Protein AF-A0A932BKV9-F1 (afdb_monomer)

Radius of gyration: 26.25 Å; Cα contacts (8 Å, |Δi|>4): 374; chains: 1; bounding box: 86×44×102 Å

Nearest PDB structures (foldseek):
  8zam-assembly1_A  TM=1.890E-01  e=2.547E+00  Chlamydomonas reinhardtii
  7myz-assembly1_C  TM=2.222E-01  e=7.451E+00  Homo sapiens

Secondary structure (DSSP, 8-state):
------------------SPPTTHHHHHHHHHHHHHHHHHHHHHHHHHHHHHHHHH-TT-HHHHHHHHHHSSHHHHHHHHSHHHHHHHHHHHHHHHHHHIIIIITTTS-S-HHHHHHHHHHHHHHHIIIIIHHHTTS-GGGGGGS-TTHHHHHHHHHHHHHHHHHHHHHTTHHHHHHHTTS-SSHHHHHHHHHHHHHHHHHHHHHHHHHHHHHHHHHHHHHS-GGG-TTHHHHHHHHHHHHHHHHHHHHHHHHHHHTS------HHHHHH-S-HHHHHTHHHHHHHHHHHHHHHHHHHHHHHHHHHHHTTSTTHHHHHHHHHHHHHHHHHHHHHHHHHT----PPP-------

pLDDT: mean 74.01, std 16.71, range [41.69, 98.12]

Structure (mmCIF, N/CA/C/O backbone):
data_AF-A0A932BKV9-F1
#
_entry.id   AF-A0A932BKV9-F1
#
loop_
_atom_site.group_PDB
_atom_site.id
_atom_site.type_symbol
_atom_site.label_atom_id
_atom_site.label_alt_id
_atom_site.label_comp_id
_atom_site.label_asym_id
_atom_site.label_entity_id
_atom_site.label_seq_id
_atom_site.pdbx_PDB_ins_code
_atom_site.Cartn_x
_atom_site.Cartn_y
_atom_site.Cartn_z
_atom_site.occupancy
_atom_site.B_iso_or_equiv
_atom_site.auth_seq_id
_atom_site.auth_comp_id
_atom_site.auth_asym_id
_atom_site.auth_atom_id
_atom_site.pdbx_PDB_model_num
ATOM 1 N N . MET A 1 1 ? -13.019 -0.690 72.510 1.00 49.81 1 MET A N 1
ATOM 2 C CA . MET A 1 1 ? -13.476 -0.339 71.149 1.00 49.81 1 MET A CA 1
ATOM 3 C C . MET A 1 1 ? -12.485 -0.934 70.163 1.00 49.81 1 MET A C 1
ATOM 5 O O . MET A 1 1 ? -11.366 -0.454 70.081 1.00 49.81 1 MET A O 1
ATOM 9 N N . SER A 1 2 ? -12.850 -2.054 69.536 1.00 54.09 2 SER A N 1
ATOM 10 C CA . SER A 1 2 ? -12.026 -2.765 68.554 1.00 54.09 2 SER A CA 1
ATOM 11 C C . SER A 1 2 ? -12.440 -2.274 67.169 1.00 54.09 2 SER A C 1
ATOM 13 O O . SER A 1 2 ? -13.598 -2.426 66.785 1.00 54.09 2 SER A O 1
ATOM 15 N N . VAL A 1 3 ? -11.533 -1.589 66.476 1.00 59.09 3 VAL A N 1
ATOM 16 C CA . VAL A 1 3 ? -11.757 -1.088 65.117 1.00 59.09 3 VAL A CA 1
ATOM 17 C C . VAL A 1 3 ? -11.544 -2.266 64.173 1.00 59.09 3 VAL A C 1
ATOM 19 O O . VAL A 1 3 ? -10.416 -2.708 63.971 1.00 59.09 3 VAL A O 1
ATOM 22 N N . ALA A 1 4 ? -12.638 -2.810 63.643 1.00 59.09 4 ALA A N 1
ATOM 23 C CA . ALA A 1 4 ? -12.606 -3.863 62.641 1.00 59.09 4 ALA A CA 1
ATOM 24 C C . ALA A 1 4 ? -11.938 -3.327 61.365 1.00 59.09 4 ALA A C 1
ATOM 26 O O . ALA A 1 4 ? -12.523 -2.529 60.631 1.00 59.09 4 ALA A O 1
ATOM 27 N N . SER A 1 5 ? -10.701 -3.755 61.112 1.00 64.69 5 SER A N 1
ATOM 28 C CA . SER A 1 5 ? -9.969 -3.485 59.878 1.00 64.69 5 SER A CA 1
ATOM 29 C C . SER A 1 5 ? -10.689 -4.158 58.710 1.00 64.69 5 SER A C 1
ATOM 31 O O . SER A 1 5 ? -10.508 -5.351 58.462 1.00 64.69 5 SER A O 1
ATOM 33 N N . HIS A 1 6 ? -11.530 -3.389 58.015 1.00 64.75 6 HIS A N 1
ATOM 34 C CA . HIS A 1 6 ? -12.082 -3.761 56.718 1.00 64.75 6 HIS A CA 1
ATOM 35 C C . HIS A 1 6 ? -10.915 -4.006 55.762 1.00 64.75 6 HIS A C 1
ATOM 37 O O . HIS A 1 6 ? -10.238 -3.077 55.324 1.00 64.75 6 HIS A O 1
ATOM 43 N N . SER A 1 7 ? -10.651 -5.278 55.488 1.00 69.56 7 SER A N 1
ATOM 44 C CA . SER A 1 7 ? -9.747 -5.702 54.431 1.00 69.56 7 SER A CA 1
ATOM 45 C C . SER A 1 7 ? -10.385 -5.229 53.132 1.00 69.56 7 SER A C 1
ATOM 47 O O . SER A 1 7 ? -11.458 -5.710 52.767 1.00 69.56 7 SER A O 1
ATOM 49 N N . ALA A 1 8 ? -9.780 -4.234 52.480 1.00 68.56 8 ALA A N 1
ATOM 50 C CA . ALA A 1 8 ? -10.215 -3.820 51.156 1.00 68.56 8 ALA A CA 1
ATOM 51 C C . ALA A 1 8 ? -10.273 -5.078 50.271 1.00 68.56 8 ALA A C 1
ATOM 53 O O . ALA A 1 8 ? -9.321 -5.868 50.313 1.00 68.56 8 ALA A O 1
ATOM 54 N N . PRO A 1 9 ? -11.377 -5.315 49.537 1.00 65.31 9 PRO A N 1
ATOM 55 C CA . PRO A 1 9 ? -11.462 -6.452 48.638 1.00 65.31 9 PRO A CA 1
ATOM 56 C C . PRO A 1 9 ? -10.248 -6.376 47.726 1.00 65.31 9 PRO A C 1
ATOM 58 O O . PRO A 1 9 ? -10.032 -5.356 47.073 1.00 65.31 9 PRO A O 1
ATOM 61 N N . SER A 1 10 ? -9.415 -7.418 47.759 1.00 65.00 10 SER A N 1
ATOM 62 C CA . SER A 1 10 ? -8.272 -7.546 46.870 1.00 65.00 10 SER A CA 1
ATOM 63 C C . SER A 1 10 ? -8.793 -7.310 45.466 1.00 65.00 10 SER A C 1
ATOM 65 O O . SER A 1 10 ? -9.564 -8.137 44.974 1.00 65.00 10 SER A O 1
ATOM 67 N N . SER A 1 11 ? -8.448 -6.160 44.885 1.00 63.19 11 SER A N 1
ATOM 68 C CA . SER A 1 11 ? -8.761 -5.808 43.511 1.00 63.19 11 SER A CA 1
ATOM 69 C C . SER A 1 11 ? -8.264 -6.966 42.671 1.00 63.19 11 SER A C 1
ATOM 71 O O . SER A 1 11 ? -7.058 -7.120 42.474 1.00 63.19 11 SER A O 1
ATOM 73 N N . GLY A 1 12 ? -9.181 -7.867 42.314 1.00 60.47 12 GLY A N 1
ATOM 74 C CA . GLY A 1 12 ? -8.862 -9.045 41.539 1.00 60.47 12 GLY A CA 1
ATOM 75 C C . GLY A 1 12 ? -8.274 -8.504 40.262 1.00 60.47 12 GLY A C 1
ATOM 76 O O . GLY A 1 12 ? -8.997 -7.867 39.502 1.00 60.47 12 GLY A O 1
ATOM 77 N N . ALA A 1 13 ? -6.957 -8.646 40.104 1.00 62.78 13 ALA A N 1
ATOM 78 C CA . ALA A 1 13 ? -6.252 -8.184 38.929 1.00 62.78 13 ALA A CA 1
ATOM 79 C C . ALA A 1 13 ? -6.977 -8.803 37.741 1.00 62.78 13 ALA A C 1
ATOM 81 O O . ALA A 1 13 ? -6.912 -10.021 37.543 1.00 62.78 13 ALA A O 1
ATOM 82 N N . VAL A 1 14 ? -7.751 -7.976 37.038 1.00 60.88 14 VAL A N 1
ATOM 83 C CA . VAL A 1 14 ? -8.478 -8.376 35.845 1.00 60.88 14 VAL A CA 1
ATOM 84 C C . VAL A 1 14 ? -7.392 -8.861 34.908 1.00 60.88 14 VAL A C 1
ATOM 86 O O . VAL A 1 14 ? -6.582 -8.073 34.421 1.00 60.88 14 VAL A O 1
ATOM 89 N N . ARG A 1 15 ? -7.273 -10.184 34.765 1.00 60.41 15 ARG A N 1
ATOM 90 C CA . ARG A 1 15 ? -6.302 -10.754 33.842 1.00 60.41 15 ARG A CA 1
ATOM 91 C C . ARG A 1 15 ? -6.720 -10.248 32.468 1.00 60.41 15 ARG A C 1
ATOM 93 O O . ARG A 1 15 ? -7.870 -10.496 32.105 1.00 60.41 15 ARG A O 1
ATOM 100 N N . PRO A 1 16 ? -5.847 -9.542 31.732 1.00 57.66 16 PRO A N 1
ATOM 101 C CA . PRO A 1 16 ? -6.171 -9.137 30.377 1.00 57.66 16 PRO A CA 1
ATOM 102 C C . PRO A 1 16 ? -6.513 -10.413 29.613 1.00 57.66 16 PRO A C 1
ATOM 104 O O . PRO A 1 16 ? -5.692 -11.332 29.532 1.00 57.66 16 PRO A O 1
ATOM 107 N N . GLU A 1 17 ? -7.764 -10.523 29.171 1.00 54.97 17 GLU A N 1
ATOM 108 C CA . GLU A 1 17 ? -8.220 -11.702 28.453 1.00 54.97 17 GLU A CA 1
ATOM 109 C C . GLU A 1 17 ? -7.366 -11.852 27.193 1.00 54.97 17 GLU A C 1
ATOM 111 O O . GLU A 1 17 ? -7.372 -11.000 26.310 1.00 54.97 17 GLU A O 1
ATOM 116 N N . GLN A 1 18 ? -6.602 -12.942 27.112 1.00 61.25 18 GLN A N 1
ATOM 117 C CA . GLN A 1 18 ? -5.679 -13.237 26.008 1.00 61.25 18 GLN A CA 1
ATOM 118 C C . GLN A 1 18 ? -6.410 -13.746 24.746 1.00 61.25 18 GLN A C 1
ATOM 120 O O . GLN A 1 18 ? -5.887 -14.574 23.997 1.00 61.25 18 GLN A O 1
ATOM 125 N N . GLY A 1 19 ? -7.651 -13.307 24.531 1.00 64.81 19 GLY A N 1
ATOM 126 C CA . GLY A 1 19 ? -8.484 -13.706 23.401 1.00 64.81 19 GLY A CA 1
ATOM 127 C C . GLY A 1 19 ? -8.184 -12.897 22.132 1.00 64.81 19 GLY A C 1
ATOM 128 O O . GLY A 1 19 ? -7.740 -11.752 22.223 1.00 64.81 19 GLY A O 1
ATOM 129 N N . PRO A 1 20 ? -8.443 -13.450 20.928 1.00 60.91 20 PRO A N 1
ATOM 130 C CA . PRO A 1 20 ? -8.466 -12.660 19.700 1.00 60.91 20 PRO A CA 1
ATOM 131 C C . PRO A 1 20 ? -9.448 -11.498 19.860 1.00 60.91 20 PRO A C 1
ATOM 133 O O . PRO A 1 20 ? -10.606 -11.727 20.216 1.00 60.91 20 PRO A O 1
ATOM 136 N N . ARG A 1 21 ? -9.002 -10.264 19.590 1.00 72.56 21 ARG A N 1
ATOM 137 C CA . ARG A 1 21 ? -9.869 -9.081 19.696 1.00 72.56 21 ARG A CA 1
ATOM 138 C C . ARG A 1 21 ? -11.139 -9.295 18.867 1.00 72.56 21 ARG A C 1
ATOM 140 O O . ARG A 1 21 ? -11.014 -9.754 17.732 1.00 72.56 21 ARG A O 1
ATOM 147 N N . PRO A 1 22 ? -12.332 -8.894 19.335 1.00 73.12 22 PRO A N 1
ATOM 148 C CA . PRO A 1 22 ? -13.586 -9.098 18.601 1.00 73.12 22 PRO A CA 1
ATOM 149 C C . PRO A 1 22 ? -13.579 -8.537 17.166 1.00 73.12 22 PRO A C 1
ATOM 151 O O . PRO A 1 22 ? -14.338 -8.998 16.321 1.00 73.12 22 PRO A O 1
ATOM 154 N N . ARG A 1 23 ? -12.703 -7.560 16.885 1.00 78.88 23 ARG A N 1
ATOM 155 C CA . ARG A 1 23 ? -12.657 -6.770 15.643 1.00 78.88 23 ARG A CA 1
ATOM 156 C C . ARG A 1 23 ? -11.313 -6.786 14.920 1.00 78.88 23 ARG A C 1
ATOM 158 O O . ARG A 1 23 ? -11.076 -5.978 14.028 1.00 78.88 23 ARG A O 1
ATOM 165 N N . TRP A 1 24 ? -10.454 -7.749 15.253 1.00 88.50 24 TRP A N 1
ATOM 166 C CA . TRP A 1 24 ? -9.094 -7.841 14.714 1.00 88.50 24 TRP A CA 1
ATOM 167 C C . TRP A 1 24 ? -9.024 -7.748 13.179 1.00 88.50 24 TRP A C 1
ATOM 169 O O . TRP A 1 24 ? -8.021 -7.285 12.643 1.00 88.50 24 TRP A O 1
ATOM 179 N N . PHE A 1 25 ? -10.069 -8.198 12.475 1.00 87.50 25 PHE A N 1
ATOM 180 C CA . PHE A 1 25 ? -10.135 -8.180 11.018 1.00 87.50 25 PHE A CA 1
ATOM 181 C C . PHE A 1 25 ? -10.350 -6.772 10.445 1.00 87.50 25 PHE A C 1
ATOM 183 O O . PHE A 1 25 ? -9.630 -6.391 9.527 1.00 87.50 25 PHE A O 1
ATOM 190 N N . ALA A 1 26 ? -11.287 -5.984 10.986 1.00 83.69 26 ALA A N 1
ATOM 191 C CA . ALA A 1 26 ? -11.543 -4.618 10.517 1.00 83.69 26 ALA A CA 1
ATOM 192 C C . ALA A 1 26 ? -10.300 -3.734 10.711 1.00 83.69 26 ALA A C 1
ATOM 194 O O . ALA A 1 26 ? -9.841 -3.089 9.765 1.00 83.69 26 ALA A O 1
ATOM 195 N N . ASP A 1 27 ? -9.686 -3.820 11.894 1.00 86.31 27 ASP A N 1
ATOM 196 C CA . ASP A 1 27 ? -8.444 -3.117 12.229 1.00 86.31 27 ASP A CA 1
ATOM 197 C C . ASP A 1 27 ? -7.313 -3.492 11.260 1.00 86.31 27 ASP A C 1
ATOM 199 O O . ASP A 1 27 ? -6.555 -2.633 10.808 1.00 86.31 27 ASP A O 1
ATOM 203 N N . ALA A 1 28 ? -7.215 -4.777 10.894 1.00 91.06 28 ALA A N 1
ATOM 204 C CA . ALA A 1 28 ? -6.222 -5.263 9.942 1.00 91.06 28 ALA A CA 1
ATOM 205 C C . ALA A 1 28 ? -6.438 -4.706 8.529 1.00 91.06 28 ALA A C 1
ATOM 207 O O . ALA A 1 28 ? -5.465 -4.350 7.867 1.00 91.06 28 ALA A O 1
ATOM 208 N N . ILE A 1 29 ? -7.688 -4.607 8.062 1.00 88.44 29 ILE A N 1
ATOM 209 C CA . ILE A 1 29 ? -8.003 -4.046 6.741 1.00 88.44 29 ILE A CA 1
ATOM 210 C C . ILE A 1 29 ? -7.651 -2.557 6.686 1.00 88.44 29 ILE A C 1
ATOM 212 O O . ILE A 1 29 ? -6.969 -2.135 5.753 1.00 88.44 29 ILE A O 1
ATOM 216 N N . ILE A 1 30 ? -8.052 -1.774 7.693 1.00 85.31 30 ILE A N 1
ATOM 217 C CA . ILE A 1 30 ? -7.752 -0.335 7.755 1.00 85.31 30 ILE A CA 1
ATOM 218 C C . ILE A 1 30 ? -6.238 -0.116 7.830 1.00 85.31 30 ILE A C 1
ATOM 220 O O . ILE A 1 30 ? -5.673 0.614 7.012 1.00 85.31 30 ILE A O 1
ATOM 224 N N . ALA A 1 31 ? -5.562 -0.782 8.772 1.00 90.06 31 ALA A N 1
ATOM 225 C CA . ALA A 1 31 ? -4.118 -0.658 8.939 1.00 90.06 31 ALA A CA 1
ATOM 226 C C . ALA A 1 31 ? -3.360 -1.119 7.684 1.00 90.06 31 ALA A C 1
ATOM 228 O O . ALA A 1 31 ? -2.425 -0.449 7.249 1.00 90.06 31 ALA A O 1
ATOM 229 N N . GLY A 1 32 ? -3.792 -2.220 7.062 1.00 93.62 32 GLY A N 1
ATOM 230 C CA . GLY A 1 32 ? -3.217 -2.748 5.827 1.00 93.62 32 GLY A CA 1
ATOM 231 C C . GLY A 1 32 ? -3.381 -1.809 4.637 1.00 93.62 32 GLY A C 1
ATOM 232 O O . GLY A 1 32 ? -2.427 -1.607 3.884 1.00 93.62 32 GLY A O 1
ATOM 233 N N . PHE A 1 33 ? -4.552 -1.189 4.483 1.00 89.88 33 PHE A N 1
ATOM 234 C CA . PHE A 1 33 ? -4.801 -0.212 3.427 1.00 89.88 33 PHE A CA 1
ATOM 235 C C . PHE A 1 33 ? -3.895 1.016 3.574 1.00 89.88 33 PHE A C 1
ATOM 237 O O . PHE A 1 33 ? -3.200 1.390 2.626 1.00 89.88 33 PHE A O 1
ATOM 244 N N . VAL A 1 34 ? -3.822 1.592 4.778 1.00 85.31 34 VAL A N 1
ATOM 245 C CA . VAL A 1 34 ? -2.962 2.755 5.051 1.00 85.31 34 VAL A CA 1
ATOM 246 C C . VAL A 1 34 ? -1.480 2.403 4.881 1.00 85.31 34 VAL A C 1
ATOM 248 O O . VAL A 1 34 ? -0.738 3.160 4.253 1.00 85.31 34 VAL A O 1
ATOM 251 N N . ALA A 1 35 ? -1.043 1.236 5.366 1.00 91.44 35 ALA A N 1
ATOM 252 C CA . ALA A 1 35 ? 0.330 0.762 5.196 1.00 91.44 35 ALA A CA 1
ATOM 253 C C . ALA A 1 35 ? 0.702 0.551 3.719 1.00 91.44 35 ALA A C 1
ATOM 255 O O . ALA A 1 35 ? 1.807 0.900 3.305 1.00 91.44 35 ALA A O 1
ATOM 256 N N . THR A 1 36 ? -0.225 0.036 2.907 1.00 92.31 36 THR A N 1
ATOM 257 C CA . THR A 1 36 ? -0.044 -0.117 1.452 1.00 92.31 36 THR A CA 1
ATOM 258 C C . THR A 1 36 ? 0.086 1.246 0.763 1.00 92.31 36 THR A C 1
ATOM 260 O O . THR A 1 36 ? 0.954 1.432 -0.091 1.00 92.31 36 THR A O 1
ATOM 263 N N . GLY A 1 37 ? -0.715 2.233 1.175 1.00 83.06 37 GLY A N 1
ATOM 264 C CA . GLY A 1 37 ? -0.583 3.613 0.703 1.00 83.06 37 GLY A CA 1
ATOM 265 C C . GLY A 1 37 ? 0.784 4.217 1.041 1.00 83.06 37 GLY A C 1
ATOM 266 O O . GLY A 1 37 ? 1.460 4.752 0.162 1.00 83.06 37 GLY A O 1
ATOM 267 N N . ALA A 1 38 ? 1.241 4.066 2.288 1.00 81.62 38 ALA A N 1
ATOM 268 C CA . ALA A 1 38 ? 2.560 4.535 2.719 1.00 81.62 38 ALA A CA 1
ATOM 269 C C . ALA A 1 38 ? 3.703 3.865 1.934 1.00 81.62 38 ALA A C 1
ATOM 271 O O . ALA A 1 38 ? 4.624 4.543 1.473 1.00 81.62 38 ALA A O 1
ATOM 272 N N . LEU A 1 39 ? 3.614 2.548 1.723 1.00 92.44 39 LEU A N 1
ATOM 273 C CA . LEU A 1 39 ? 4.542 1.780 0.893 1.00 92.44 39 LEU A CA 1
ATOM 274 C C . LEU A 1 39 ? 4.587 2.300 -0.551 1.00 92.44 39 LEU A C 1
ATOM 276 O O . LEU A 1 39 ? 5.672 2.458 -1.108 1.00 92.44 39 LEU A O 1
ATOM 280 N N . THR A 1 40 ? 3.425 2.593 -1.140 1.00 87.44 40 THR A N 1
ATOM 281 C CA . THR A 1 40 ? 3.315 3.137 -2.503 1.00 87.44 40 THR A CA 1
ATOM 282 C C . THR A 1 40 ? 4.023 4.486 -2.613 1.00 87.44 40 THR A C 1
ATOM 284 O O . THR A 1 40 ? 4.818 4.692 -3.529 1.00 87.44 40 THR A O 1
ATOM 287 N N . VAL A 1 41 ? 3.791 5.396 -1.662 1.00 76.38 41 VAL A N 1
ATOM 288 C CA . VAL A 1 41 ? 4.454 6.711 -1.635 1.00 76.38 41 VAL A CA 1
ATOM 289 C C . VAL A 1 41 ? 5.971 6.556 -1.507 1.00 76.38 41 VAL A C 1
ATOM 291 O O . VAL A 1 41 ? 6.715 7.167 -2.274 1.00 76.38 41 VAL A O 1
ATOM 294 N N . ALA A 1 42 ? 6.440 5.698 -0.595 1.00 78.56 42 ALA A N 1
ATOM 295 C CA . ALA A 1 42 ? 7.867 5.425 -0.427 1.00 78.56 42 ALA A CA 1
ATOM 296 C C . ALA A 1 42 ? 8.497 4.844 -1.705 1.00 78.56 42 ALA A C 1
ATOM 298 O O . ALA A 1 42 ? 9.588 5.257 -2.101 1.00 78.56 42 ALA A O 1
ATOM 299 N N . PHE A 1 43 ? 7.794 3.931 -2.381 1.00 88.19 43 PHE A N 1
ATOM 300 C CA . PHE A 1 43 ? 8.225 3.365 -3.656 1.00 88.19 43 PHE A CA 1
ATOM 301 C C . PHE A 1 43 ? 8.335 4.432 -4.752 1.00 88.19 43 PHE A C 1
ATOM 303 O O . PHE A 1 43 ? 9.351 4.474 -5.441 1.00 88.19 43 PHE A O 1
ATOM 310 N N . ILE A 1 44 ? 7.345 5.323 -4.890 1.00 81.06 44 ILE A N 1
ATOM 311 C CA . ILE A 1 44 ? 7.371 6.411 -5.882 1.00 81.06 44 ILE A CA 1
ATOM 312 C C . ILE A 1 44 ? 8.573 7.330 -5.643 1.00 81.06 44 ILE A C 1
ATOM 314 O O . ILE A 1 44 ? 9.313 7.616 -6.583 1.00 81.06 44 ILE A O 1
ATOM 318 N N . ILE A 1 45 ? 8.806 7.752 -4.395 1.00 72.69 45 ILE A N 1
ATOM 319 C CA . ILE A 1 45 ? 9.950 8.606 -4.038 1.00 72.69 45 ILE A CA 1
ATOM 320 C C . ILE A 1 45 ? 11.269 7.911 -4.400 1.00 72.69 45 ILE A C 1
ATOM 322 O O . ILE A 1 45 ? 12.127 8.513 -5.049 1.00 72.69 45 ILE A O 1
ATOM 326 N N . ALA A 1 46 ? 11.422 6.637 -4.024 1.00 80.44 46 ALA A N 1
ATOM 327 C CA . ALA A 1 46 ? 12.622 5.860 -4.319 1.00 80.44 46 ALA A CA 1
ATOM 328 C C . ALA A 1 46 ? 12.838 5.675 -5.831 1.00 80.44 46 ALA A C 1
ATOM 330 O O . ALA A 1 46 ? 13.958 5.839 -6.313 1.00 80.44 46 ALA A O 1
ATOM 331 N N . TYR A 1 47 ? 11.774 5.374 -6.581 1.00 87.50 47 TYR A N 1
ATOM 332 C CA . TYR A 1 47 ? 11.824 5.187 -8.029 1.00 87.50 47 TYR A CA 1
ATOM 333 C C . TYR A 1 47 ? 12.195 6.481 -8.759 1.00 87.50 47 TYR A C 1
ATOM 335 O O . TYR A 1 47 ? 13.125 6.476 -9.561 1.00 87.50 47 TYR A O 1
ATOM 343 N N . VAL A 1 48 ? 11.518 7.596 -8.458 1.00 77.94 48 VAL A N 1
ATOM 344 C CA . VAL A 1 48 ? 11.797 8.904 -9.078 1.00 77.94 48 VAL A CA 1
ATOM 345 C C . VAL A 1 48 ? 13.221 9.356 -8.762 1.00 77.94 48 VAL A C 1
ATOM 347 O O . VAL A 1 48 ? 13.935 9.796 -9.663 1.00 77.94 48 VAL A O 1
ATOM 350 N N . GLY A 1 49 ? 13.666 9.187 -7.512 1.00 78.06 49 GLY A N 1
ATOM 351 C CA . GLY A 1 49 ? 15.045 9.466 -7.121 1.00 78.06 49 GLY A CA 1
ATOM 352 C C . GLY A 1 49 ? 16.045 8.626 -7.918 1.00 78.06 49 GLY A C 1
ATOM 353 O O . GLY A 1 49 ? 16.942 9.174 -8.557 1.00 78.06 49 GLY A O 1
ATOM 354 N N . ALA A 1 50 ? 15.872 7.302 -7.939 1.00 86.12 50 ALA A N 1
ATOM 355 C CA . ALA A 1 50 ? 16.761 6.400 -8.668 1.00 86.12 50 ALA A CA 1
ATOM 356 C C . ALA A 1 50 ? 16.795 6.698 -10.176 1.00 86.12 50 ALA A C 1
ATOM 358 O O . ALA A 1 50 ? 17.874 6.701 -10.767 1.00 86.12 50 ALA A O 1
ATOM 359 N N . ALA A 1 51 ? 15.645 7.001 -10.782 1.00 82.88 51 ALA A N 1
ATOM 360 C CA . ALA A 1 51 ? 15.546 7.327 -12.199 1.00 82.88 51 ALA A CA 1
ATOM 361 C C . ALA A 1 51 ? 16.289 8.631 -12.522 1.00 82.88 51 ALA A C 1
ATOM 363 O O . ALA A 1 51 ? 17.130 8.642 -13.419 1.00 82.88 51 ALA A O 1
ATOM 364 N N . GLY A 1 52 ? 16.050 9.698 -11.750 1.00 79.12 52 GLY A N 1
ATOM 365 C CA . GLY A 1 52 ? 16.690 10.998 -11.966 1.00 79.12 52 GLY A CA 1
ATOM 366 C C . GLY A 1 52 ? 18.211 10.954 -11.798 1.00 79.12 52 GLY A C 1
ATOM 367 O O . GLY A 1 52 ? 18.951 11.449 -12.651 1.00 79.12 52 GLY A O 1
ATOM 368 N N . PHE A 1 53 ? 18.702 10.314 -10.731 1.00 84.94 53 PHE A N 1
ATOM 369 C CA . PHE A 1 53 ? 20.144 10.180 -10.497 1.00 84.94 53 PHE A CA 1
ATOM 370 C C . PHE A 1 53 ? 20.819 9.218 -11.485 1.00 84.94 53 PHE A C 1
ATOM 372 O O . PHE A 1 53 ? 21.956 9.471 -11.897 1.00 84.94 53 PHE A O 1
ATOM 379 N N . GLY A 1 54 ? 20.124 8.147 -11.884 1.00 88.94 54 GLY A N 1
ATOM 380 C CA . GLY A 1 54 ? 20.605 7.179 -12.867 1.00 88.94 54 GLY A CA 1
ATOM 381 C C . GLY A 1 54 ? 20.758 7.776 -14.267 1.00 88.94 54 GLY A C 1
ATOM 382 O O . GLY A 1 54 ? 21.731 7.466 -14.948 1.00 88.94 54 GLY A O 1
ATOM 383 N N . SER A 1 55 ? 19.858 8.676 -14.684 1.00 81.25 55 SER A N 1
ATOM 384 C CA . SER A 1 55 ? 19.934 9.335 -15.998 1.00 81.25 55 SER A CA 1
ATOM 385 C C . SER A 1 55 ? 20.931 10.493 -16.062 1.00 81.25 55 SER A C 1
ATOM 387 O O . SER A 1 55 ? 21.497 10.754 -17.119 1.00 81.25 55 SER A O 1
ATOM 389 N N . ALA A 1 56 ? 21.146 11.209 -14.954 1.00 77.69 56 ALA A N 1
ATOM 390 C CA . ALA A 1 56 ? 21.964 12.426 -14.941 1.00 77.69 56 ALA A CA 1
ATOM 391 C C . ALA A 1 56 ? 23.482 12.163 -14.923 1.00 77.69 56 ALA A C 1
ATOM 393 O O . ALA A 1 56 ? 24.276 13.057 -15.213 1.00 77.69 56 ALA A O 1
ATOM 394 N N . SER A 1 57 ? 23.900 10.951 -14.563 1.00 75.75 57 SER A N 1
ATOM 395 C CA . SER A 1 57 ? 25.287 10.662 -14.196 1.00 75.75 57 SER A CA 1
ATOM 396 C C . SER A 1 57 ? 25.943 9.735 -15.221 1.00 75.75 57 SER A C 1
ATOM 398 O O . SER A 1 57 ? 25.943 8.513 -15.068 1.00 75.75 57 SER A O 1
ATOM 400 N N . ALA A 1 58 ? 26.527 10.307 -16.274 1.00 69.62 58 ALA A N 1
ATOM 401 C CA . ALA A 1 58 ? 27.273 9.540 -17.268 1.00 69.62 58 ALA A CA 1
ATOM 402 C C . ALA A 1 58 ? 28.567 8.960 -16.652 1.00 69.62 58 ALA A C 1
ATOM 404 O O . ALA A 1 58 ? 29.554 9.670 -16.479 1.00 69.62 58 ALA A O 1
ATOM 405 N N . GLY A 1 59 ? 28.566 7.662 -16.323 1.00 76.31 59 GLY A N 1
ATOM 406 C CA . GLY A 1 59 ? 29.797 6.870 -16.155 1.00 76.31 59 GLY A CA 1
ATOM 407 C C . GLY A 1 59 ? 30.164 6.381 -14.746 1.00 76.31 59 GLY A C 1
ATOM 408 O O . GLY A 1 59 ? 31.170 5.691 -14.605 1.00 76.31 59 GLY A O 1
ATOM 409 N N . GLY A 1 60 ? 29.380 6.676 -13.703 1.00 90.50 60 GLY A N 1
ATOM 410 C CA . GLY A 1 60 ? 29.631 6.146 -12.351 1.00 90.50 60 GLY A CA 1
ATOM 411 C C . GLY A 1 60 ? 29.065 4.734 -12.137 1.00 90.50 60 GLY A C 1
ATOM 412 O O . GLY A 1 60 ? 27.955 4.445 -12.578 1.00 90.50 60 GLY A O 1
ATOM 413 N N . THR A 1 61 ? 29.764 3.867 -11.392 1.00 93.56 61 THR A N 1
ATOM 414 C CA . THR A 1 61 ? 29.269 2.515 -11.035 1.00 93.56 61 THR A CA 1
ATOM 415 C C . THR A 1 61 ? 27.946 2.563 -10.265 1.00 93.56 61 THR A C 1
ATOM 417 O O . THR A 1 61 ? 27.039 1.781 -10.537 1.00 93.56 61 THR A O 1
ATOM 420 N N . PHE A 1 62 ? 27.799 3.523 -9.347 1.00 93.94 62 PHE A N 1
ATOM 421 C CA . PHE A 1 62 ? 26.558 3.742 -8.601 1.00 93.94 62 PHE A CA 1
ATOM 422 C C . PHE A 1 62 ? 25.414 4.247 -9.492 1.00 93.94 62 PHE A C 1
ATOM 424 O O . PHE A 1 62 ? 24.292 3.758 -9.395 1.00 93.94 62 PHE A O 1
ATOM 431 N N . ALA A 1 63 ? 25.702 5.176 -10.407 1.00 94.50 63 ALA A N 1
ATOM 432 C CA . ALA A 1 63 ? 24.726 5.665 -11.375 1.00 94.50 63 ALA A CA 1
ATOM 433 C C . ALA A 1 63 ? 24.233 4.554 -12.309 1.00 94.50 63 ALA A C 1
ATOM 435 O O . ALA A 1 63 ? 23.030 4.408 -12.511 1.00 94.50 63 ALA A O 1
ATOM 436 N N . GLY A 1 64 ? 25.153 3.719 -12.805 1.00 95.44 64 GLY A N 1
ATOM 437 C CA . GLY A 1 64 ? 24.816 2.528 -13.581 1.00 95.44 64 GLY A CA 1
ATOM 438 C C . GLY A 1 64 ? 23.937 1.553 -12.796 1.00 95.44 64 GLY A C 1
ATOM 439 O O . GLY A 1 64 ? 22.972 1.027 -13.343 1.00 95.44 64 GLY A O 1
ATOM 440 N N . ALA A 1 65 ? 24.200 1.370 -11.497 1.00 96.19 65 ALA A N 1
ATOM 441 C CA . ALA A 1 65 ? 23.364 0.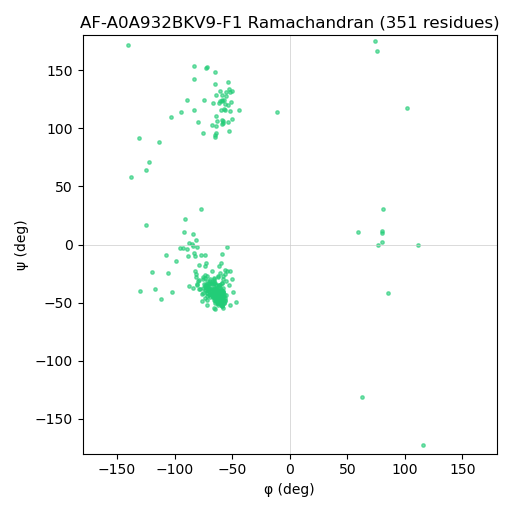536 -10.636 1.00 96.19 65 ALA A CA 1
ATOM 442 C C . ALA A 1 65 ? 21.948 1.115 -10.441 1.00 96.19 65 ALA A C 1
ATOM 444 O O . ALA A 1 65 ? 20.977 0.363 -10.491 1.00 96.19 65 ALA A O 1
ATOM 445 N N . LEU A 1 66 ? 21.800 2.434 -10.269 1.00 93.62 66 LEU A N 1
ATOM 446 C CA . LEU A 1 66 ? 20.489 3.100 -10.188 1.00 93.62 66 LEU A CA 1
ATOM 447 C C . LEU A 1 66 ? 19.719 3.045 -11.514 1.00 93.62 66 LEU A C 1
ATOM 449 O O . LEU A 1 66 ? 18.505 2.826 -11.523 1.00 93.62 66 LEU A O 1
ATOM 453 N N . TYR A 1 67 ? 20.424 3.187 -12.636 1.00 95.00 67 TYR A N 1
ATOM 454 C CA . TYR A 1 67 ? 19.840 3.002 -13.959 1.00 95.00 67 TYR A CA 1
ATOM 455 C C . TYR A 1 67 ? 19.337 1.564 -14.135 1.00 95.00 67 TYR A C 1
ATOM 457 O O . TYR A 1 67 ? 18.178 1.355 -14.481 1.00 95.00 67 TYR A O 1
ATOM 465 N N . ALA A 1 68 ? 20.155 0.566 -13.797 1.00 96.12 68 ALA A N 1
ATOM 466 C CA . ALA A 1 68 ? 19.767 -0.843 -13.825 1.00 96.12 68 ALA A CA 1
ATOM 467 C C . ALA A 1 68 ? 18.589 -1.152 -12.871 1.00 96.12 68 ALA A C 1
ATOM 469 O O . ALA A 1 68 ? 17.701 -1.944 -13.187 1.00 96.12 68 ALA A O 1
ATOM 470 N N . LEU A 1 69 ? 18.512 -0.477 -11.719 1.00 94.81 69 LEU A N 1
ATOM 471 C CA . LEU A 1 69 ? 17.402 -0.622 -10.770 1.00 94.81 69 LEU A CA 1
ATOM 472 C C . LEU A 1 69 ? 16.065 -0.112 -11.331 1.00 94.81 69 LEU A C 1
ATOM 474 O O . LEU A 1 69 ? 15.009 -0.616 -10.952 1.00 94.81 69 LEU A O 1
ATOM 478 N N . THR A 1 70 ? 16.098 0.864 -12.235 1.00 94.12 70 THR A N 1
ATOM 479 C CA . THR A 1 70 ? 14.898 1.430 -12.873 1.00 94.12 70 THR A CA 1
ATOM 480 C C . THR A 1 70 ? 14.627 0.855 -14.263 1.00 94.12 70 THR A C 1
ATOM 482 O O . THR A 1 70 ? 13.512 0.972 -14.758 1.00 94.12 70 THR A O 1
ATOM 485 N N . ASN A 1 71 ? 15.597 0.159 -14.862 1.00 93.69 71 ASN A N 1
ATOM 486 C CA . ASN A 1 71 ? 15.509 -0.445 -16.191 1.00 93.69 71 ASN A CA 1
ATOM 487 C C . ASN A 1 71 ? 15.772 -1.956 -16.106 1.00 93.69 71 ASN A C 1
ATOM 489 O O . ASN A 1 71 ? 16.815 -2.449 -16.529 1.00 93.69 71 ASN A O 1
ATOM 493 N N . ASN A 1 72 ? 14.830 -2.706 -15.528 1.00 94.94 72 ASN A N 1
ATOM 494 C CA . ASN A 1 72 ? 14.939 -4.162 -15.379 1.00 94.94 72 ASN A CA 1
ATOM 495 C C . ASN A 1 72 ? 13.602 -4.886 -15.632 1.00 94.94 72 ASN A C 1
ATOM 497 O O . ASN A 1 72 ? 12.559 -4.231 -15.760 1.00 94.94 72 ASN A O 1
ATOM 501 N N . PRO A 1 73 ? 13.601 -6.236 -15.687 1.00 94.81 73 PRO A N 1
ATOM 502 C CA . PRO A 1 73 ? 12.395 -7.016 -15.957 1.00 94.81 73 PRO A CA 1
ATOM 503 C C . PRO A 1 73 ? 11.250 -6.801 -14.961 1.00 94.81 73 PRO A C 1
ATOM 505 O O . PRO A 1 73 ? 10.099 -6.806 -15.382 1.00 94.81 73 PRO A O 1
ATOM 508 N N . ALA A 1 74 ? 11.525 -6.550 -13.675 1.00 92.00 74 ALA A N 1
ATOM 509 C CA . ALA A 1 74 ? 10.469 -6.305 -12.688 1.00 92.00 74 ALA A CA 1
ATOM 510 C C . ALA A 1 74 ? 9.760 -4.965 -12.932 1.00 92.00 74 ALA A C 1
ATOM 512 O O . ALA A 1 74 ? 8.531 -4.898 -12.896 1.00 92.00 74 ALA A O 1
ATOM 513 N N . VAL A 1 75 ? 10.521 -3.908 -13.237 1.00 91.88 75 VAL A N 1
ATOM 514 C CA . VAL A 1 75 ? 9.943 -2.612 -13.630 1.00 91.88 75 VAL A CA 1
ATOM 515 C C . VAL A 1 75 ? 9.174 -2.753 -14.941 1.00 91.88 75 VAL A C 1
ATOM 517 O O . VAL A 1 75 ? 8.042 -2.288 -15.037 1.00 91.88 75 VAL A O 1
ATOM 520 N N . SER A 1 76 ? 9.741 -3.472 -15.912 1.00 90.75 76 SER A N 1
ATOM 521 C CA . SER A 1 76 ? 9.091 -3.743 -17.201 1.00 90.75 76 SER A CA 1
ATOM 522 C C . SER A 1 76 ? 7.785 -4.524 -17.023 1.00 90.75 76 SER A C 1
ATOM 524 O O . SER A 1 76 ? 6.787 -4.208 -17.660 1.00 90.75 76 SER A O 1
ATOM 526 N N . PHE A 1 77 ? 7.749 -5.502 -16.112 1.00 88.19 77 PHE A N 1
ATOM 527 C CA . PHE A 1 77 ? 6.537 -6.233 -15.741 1.00 88.19 77 PHE A CA 1
ATOM 528 C C . PHE A 1 77 ? 5.477 -5.291 -15.161 1.00 88.19 77 PHE A C 1
ATOM 530 O O . PHE A 1 77 ? 4.314 -5.340 -15.569 1.00 88.19 77 PHE A O 1
ATOM 537 N N . GLY A 1 78 ? 5.889 -4.403 -14.252 1.00 85.31 78 GLY A N 1
ATOM 538 C CA . GLY A 1 78 ? 5.027 -3.371 -13.688 1.00 85.31 78 GLY A CA 1
ATOM 539 C C . GLY A 1 78 ? 4.470 -2.431 -14.755 1.00 85.31 78 GLY A C 1
ATOM 540 O O . GLY A 1 78 ? 3.273 -2.185 -14.772 1.00 85.31 78 GLY A O 1
ATOM 541 N N . GLN A 1 79 ? 5.298 -1.955 -15.682 1.00 82.69 79 GLN A N 1
A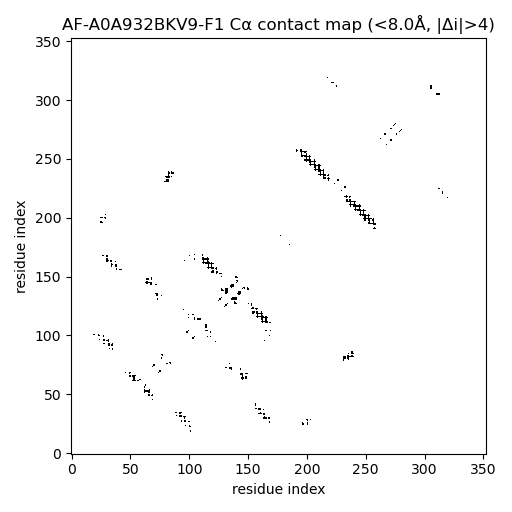TOM 542 C CA . GLN A 1 79 ? 4.894 -1.023 -16.742 1.00 82.69 79 GLN A CA 1
ATOM 543 C C . GLN A 1 79 ? 4.040 -1.677 -17.832 1.00 82.69 79 GLN A C 1
ATOM 545 O O . GLN A 1 79 ? 3.105 -1.057 -18.327 1.00 82.69 79 GLN A O 1
ATOM 550 N N . ALA A 1 80 ? 4.321 -2.932 -18.188 1.00 82.75 80 ALA A N 1
ATOM 551 C CA . ALA A 1 80 ? 3.551 -3.670 -19.186 1.00 82.75 80 ALA A CA 1
ATOM 552 C C . ALA A 1 80 ? 2.165 -4.075 -18.662 1.00 82.75 80 ALA A C 1
ATOM 554 O O . ALA A 1 80 ? 1.230 -4.285 -19.436 1.00 82.75 80 ALA A O 1
ATOM 555 N N . ARG A 1 81 ? 2.030 -4.242 -17.340 1.00 81.19 81 ARG A N 1
ATOM 556 C CA . ARG A 1 81 ? 0.799 -4.703 -16.682 1.00 81.19 81 ARG A CA 1
ATOM 557 C C . ARG A 1 81 ? 0.532 -3.892 -15.409 1.00 81.19 81 ARG A C 1
ATOM 559 O O . ARG A 1 81 ? 0.392 -4.489 -14.335 1.00 8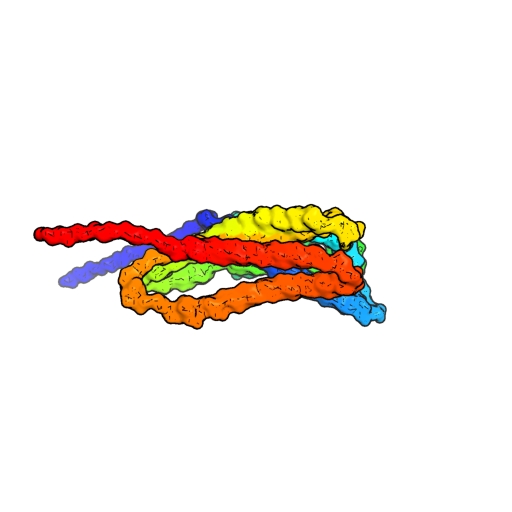1.19 81 ARG A O 1
ATOM 566 N N . PRO A 1 82 ? 0.401 -2.554 -15.511 1.00 75.31 82 PRO A N 1
ATOM 567 C CA . PRO A 1 82 ? 0.344 -1.637 -14.360 1.00 75.31 82 PRO A CA 1
ATOM 568 C C . PRO A 1 82 ? -0.760 -2.006 -13.390 1.00 75.31 82 PRO A C 1
ATOM 570 O O . PRO A 1 82 ? -0.645 -1.880 -12.179 1.00 75.31 82 PRO A O 1
ATOM 573 N N . ALA A 1 83 ? -1.818 -2.562 -13.933 1.00 73.00 83 ALA A N 1
ATOM 574 C CA . ALA A 1 83 ? -2.981 -2.927 -13.191 1.00 73.00 83 ALA A CA 1
ATOM 575 C C . ALA A 1 83 ? -2.930 -4.279 -12.495 1.00 73.00 83 ALA A C 1
ATOM 577 O O . ALA A 1 83 ? -3.438 -4.402 -11.388 1.00 73.00 83 ALA A O 1
ATOM 578 N N . VAL A 1 84 ? -2.320 -5.286 -13.131 1.00 79.88 84 VAL A N 1
ATOM 579 C CA . VAL A 1 84 ? -2.031 -6.555 -12.454 1.00 79.88 84 VAL A CA 1
ATOM 580 C C . VAL A 1 84 ? -1.068 -6.264 -11.313 1.00 79.88 84 VAL A C 1
ATOM 582 O O . VAL A 1 84 ? -1.288 -6.729 -10.202 1.00 79.88 84 VAL A O 1
ATOM 585 N N . SER A 1 85 ? -0.047 -5.441 -11.574 1.00 83.81 85 SER A N 1
ATOM 586 C CA . SER A 1 85 ? 0.903 -4.982 -10.563 1.00 83.81 85 SER A CA 1
ATOM 587 C C . SER A 1 85 ? 0.195 -4.269 -9.409 1.00 83.81 85 SER A C 1
ATOM 589 O O . SER A 1 85 ? 0.374 -4.648 -8.255 1.00 83.81 85 SER A O 1
ATOM 591 N N . LEU A 1 86 ? -0.678 -3.303 -9.708 1.00 81.31 86 LEU A N 1
ATOM 592 C CA . LEU A 1 86 ? -1.395 -2.544 -8.688 1.00 81.31 86 LEU A CA 1
ATOM 593 C C . LEU A 1 86 ? -2.403 -3.405 -7.909 1.00 81.31 86 LEU A C 1
ATOM 595 O O . LEU A 1 86 ? -2.468 -3.319 -6.685 1.00 81.31 86 LEU A O 1
ATOM 599 N N . LEU A 1 87 ? -3.152 -4.278 -8.586 1.00 79.69 87 LEU A N 1
ATOM 600 C CA . LEU A 1 87 ? -4.062 -5.218 -7.933 1.00 79.69 87 LEU A CA 1
ATOM 601 C C . LEU A 1 87 ? -3.298 -6.159 -6.997 1.00 79.69 87 LEU A C 1
ATOM 603 O O . LEU A 1 87 ? -3.691 -6.321 -5.844 1.00 79.69 87 LEU A O 1
ATOM 607 N N . LEU A 1 88 ? -2.194 -6.750 -7.469 1.00 85.81 88 LEU A N 1
ATOM 608 C CA . LEU A 1 88 ? -1.329 -7.591 -6.643 1.00 85.81 88 LEU A CA 1
ATOM 609 C C . LEU A 1 88 ? -0.779 -6.805 -5.454 1.00 85.81 88 LEU A C 1
ATOM 611 O O . LEU A 1 88 ? -0.807 -7.315 -4.342 1.00 85.81 88 LEU A O 1
ATOM 615 N N . HIS A 1 89 ? -0.335 -5.566 -5.663 1.00 88.88 89 HIS A N 1
ATOM 616 C CA . HIS A 1 89 ? 0.179 -4.706 -4.602 1.00 88.88 89 HIS A CA 1
ATOM 617 C C . HIS A 1 89 ? -0.842 -4.520 -3.470 1.00 88.88 89 HIS A C 1
ATOM 619 O O . HIS A 1 89 ? -0.518 -4.732 -2.303 1.00 88.88 89 HIS A O 1
ATOM 625 N N . ILE A 1 90 ? -2.093 -4.208 -3.817 1.00 84.50 90 ILE A N 1
ATOM 626 C CA . ILE A 1 90 ? -3.166 -3.970 -2.843 1.00 84.50 90 ILE A CA 1
ATOM 627 C C . ILE A 1 90 ? -3.604 -5.266 -2.172 1.00 84.50 90 ILE A C 1
ATOM 629 O O . ILE A 1 90 ? -3.630 -5.348 -0.946 1.00 84.50 90 ILE A O 1
ATOM 633 N N . VAL A 1 91 ? -3.931 -6.294 -2.959 1.00 86.88 91 VAL A N 1
ATOM 634 C CA . VAL A 1 91 ? -4.408 -7.578 -2.427 1.00 86.88 91 VAL A CA 1
ATOM 635 C C . VAL A 1 91 ? -3.361 -8.178 -1.504 1.00 86.88 91 VAL A C 1
ATOM 637 O O . VAL A 1 91 ? -3.687 -8.616 -0.404 1.00 86.88 91 VAL A O 1
ATOM 640 N N . MET A 1 92 ? -2.095 -8.160 -1.915 1.00 92.69 92 MET A N 1
ATOM 641 C CA . MET A 1 92 ? -1.022 -8.735 -1.121 1.00 92.69 92 MET A CA 1
ATOM 642 C C . MET A 1 92 ? -0.740 -7.898 0.131 1.00 92.69 92 MET A C 1
ATOM 644 O O . MET A 1 92 ? -0.579 -8.467 1.208 1.00 92.69 92 MET A O 1
ATOM 648 N N . GLY A 1 93 ? -0.798 -6.565 0.035 1.00 93.44 93 GLY A N 1
ATOM 649 C CA . GLY A 1 93 ? -0.741 -5.671 1.193 1.00 93.44 93 GLY A CA 1
ATOM 650 C C . GLY A 1 93 ? -1.854 -5.927 2.220 1.00 93.44 93 GLY A C 1
ATOM 651 O O . GLY A 1 93 ? -1.599 -5.898 3.422 1.00 93.44 93 GLY A O 1
ATOM 652 N N . LEU A 1 94 ? -3.072 -6.256 1.786 1.00 92.38 94 LEU A N 1
ATOM 653 C CA . LEU A 1 94 ? -4.177 -6.597 2.692 1.00 92.38 94 LEU A CA 1
ATOM 654 C C . LEU A 1 94 ? -4.043 -8.008 3.274 1.00 92.38 94 LEU A C 1
ATOM 656 O O . LEU A 1 94 ? -4.239 -8.199 4.474 1.00 92.38 94 LEU A O 1
ATOM 660 N N . VAL A 1 95 ? -3.661 -8.994 2.457 1.00 95.31 95 VAL A N 1
ATOM 661 C CA . VAL A 1 95 ? -3.430 -10.375 2.913 1.00 95.31 95 VAL A CA 1
ATOM 662 C C . VAL A 1 95 ? -2.359 -10.406 4.004 1.00 95.31 95 VAL A C 1
ATOM 664 O O . VAL A 1 95 ? -2.580 -10.996 5.062 1.00 95.31 95 VAL A O 1
ATOM 667 N N . TRP A 1 96 ? -1.228 -9.724 3.803 1.00 97.62 96 TRP A N 1
ATOM 668 C CA . TRP A 1 96 ? -0.167 -9.663 4.811 1.00 97.62 96 TRP A CA 1
ATOM 669 C C . TRP A 1 96 ? -0.588 -8.927 6.085 1.00 97.62 96 TRP A C 1
ATOM 671 O O . TRP A 1 96 ? -0.150 -9.318 7.169 1.00 97.62 96 TRP A O 1
ATOM 681 N N . ALA A 1 97 ? -1.467 -7.927 5.989 1.00 96.12 97 ALA A N 1
ATOM 682 C CA . ALA A 1 97 ? -2.012 -7.234 7.153 1.00 96.12 97 ALA A CA 1
ATOM 683 C C . ALA A 1 97 ? -2.921 -8.142 7.995 1.00 96.12 97 ALA A C 1
ATOM 685 O O . ALA A 1 97 ? -2.781 -8.207 9.217 1.00 96.12 97 ALA A O 1
ATOM 686 N N . VAL A 1 98 ? -3.792 -8.916 7.342 1.00 94.44 98 VAL A N 1
ATOM 687 C CA . VAL A 1 98 ? -4.650 -9.916 7.999 1.00 94.44 98 VAL A CA 1
ATOM 688 C C . VAL A 1 98 ? -3.806 -11.006 8.665 1.00 94.44 98 VAL A C 1
ATOM 690 O O . VAL A 1 98 ? -4.069 -11.377 9.810 1.00 94.44 98 VAL A O 1
ATOM 693 N N . LEU A 1 99 ? -2.759 -11.495 7.991 1.00 95.38 99 LEU A N 1
ATOM 694 C CA . LEU A 1 99 ? -1.840 -12.489 8.556 1.00 95.38 99 LEU A CA 1
ATOM 695 C C . LEU A 1 99 ? -1.065 -11.944 9.765 1.00 95.38 99 LEU A C 1
ATOM 697 O O . LEU A 1 99 ? -0.949 -12.642 10.776 1.00 95.38 99 LEU A O 1
ATOM 701 N N . TYR A 1 100 ? -0.585 -10.699 9.694 1.00 95.38 100 TYR A N 1
ATOM 702 C CA . TYR A 1 100 ? 0.073 -10.025 10.813 1.00 95.38 100 TYR A CA 1
ATOM 703 C C . TYR A 1 100 ? -0.838 -9.958 12.038 1.00 95.38 100 TYR A C 1
ATOM 705 O O . TYR A 1 100 ? -0.477 -10.451 13.109 1.00 95.38 100 TYR A O 1
ATOM 713 N N . ALA A 1 101 ? -2.038 -9.406 11.856 1.00 93.19 101 ALA A N 1
ATOM 714 C CA . ALA A 1 101 ? -3.035 -9.253 12.905 1.00 93.19 101 ALA A CA 1
ATOM 715 C C . ALA A 1 101 ? -3.396 -10.598 13.547 1.00 93.19 101 ALA A C 1
ATOM 717 O O . ALA A 1 101 ? -3.437 -10.726 14.769 1.00 93.19 101 ALA A O 1
ATOM 718 N N . ARG A 1 102 ? -3.606 -11.635 12.726 1.00 93.12 102 ARG A N 1
ATOM 719 C CA . ARG A 1 102 ? -4.066 -12.938 13.213 1.00 93.12 102 ARG A CA 1
ATOM 720 C C . ARG A 1 102 ? -2.999 -13.734 13.957 1.00 93.12 102 ARG A C 1
ATOM 722 O O . ARG A 1 102 ? -3.341 -14.441 14.910 1.00 93.12 102 ARG A O 1
ATOM 729 N N . PHE A 1 103 ? -1.752 -13.699 13.484 1.00 94.19 103 PHE A N 1
ATOM 730 C CA . PHE A 1 103 ? -0.724 -14.662 13.896 1.00 94.19 103 PHE A CA 1
ATOM 731 C C . PHE A 1 103 ? 0.498 -14.045 14.572 1.00 94.19 103 PHE A C 1
ATOM 733 O O . PHE A 1 103 ? 1.187 -14.754 15.305 1.00 94.19 103 PHE A O 1
ATOM 740 N N . VAL A 1 104 ? 0.792 -12.769 14.327 1.00 94.44 104 VAL A N 1
ATOM 741 C CA . VAL A 1 104 ? 2.107 -12.183 14.629 1.00 94.44 104 VAL A CA 1
ATOM 742 C C . VAL A 1 104 ? 2.019 -11.075 15.665 1.00 94.44 104 VAL A C 1
ATOM 744 O O . VAL A 1 104 ? 2.875 -11.019 16.546 1.00 94.44 104 VAL A O 1
ATOM 747 N N . ALA A 1 105 ? 0.973 -10.247 15.605 1.00 91.62 105 ALA A N 1
ATOM 748 C CA . ALA A 1 105 ? 0.842 -9.040 16.417 1.00 91.62 105 ALA A CA 1
ATOM 749 C C . ALA A 1 105 ? 1.033 -9.280 17.926 1.00 91.62 105 ALA A C 1
ATOM 751 O O . ALA A 1 105 ? 1.631 -8.453 18.603 1.00 91.62 105 ALA A O 1
ATOM 752 N N . HIS A 1 106 ? 0.599 -10.435 18.442 1.00 88.25 106 HIS A N 1
ATOM 753 C CA . HIS A 1 106 ? 0.716 -10.792 19.863 1.00 88.25 106 HIS A CA 1
ATOM 754 C C . HIS A 1 106 ? 1.950 -11.641 20.215 1.00 88.25 106 HIS A C 1
ATOM 756 O O . HIS A 1 106 ? 2.131 -12.004 21.374 1.00 88.25 106 HIS A O 1
ATOM 762 N N . ARG A 1 107 ? 2.770 -12.030 19.230 1.00 91.81 107 ARG A N 1
ATOM 763 C CA . ARG A 1 107 ? 3.900 -12.958 19.432 1.00 91.81 107 ARG A CA 1
ATOM 764 C C . ARG A 1 107 ? 5.261 -12.280 19.417 1.00 91.81 107 ARG A C 1
ATOM 766 O O . ARG A 1 107 ? 6.210 -12.839 19.959 1.00 91.81 107 ARG A O 1
ATOM 773 N N . LEU A 1 108 ? 5.375 -11.124 18.770 1.00 89.75 108 LEU A N 1
ATOM 774 C CA . LEU A 1 108 ? 6.643 -10.413 18.665 1.00 89.75 108 LEU A CA 1
ATOM 775 C C . LEU A 1 108 ? 6.819 -9.447 19.846 1.00 89.75 108 LEU A C 1
ATOM 777 O O . LEU A 1 108 ? 5.947 -8.602 20.060 1.00 89.75 108 LEU A O 1
ATOM 781 N N . PRO A 1 109 ? 7.923 -9.549 20.607 1.00 86.62 109 PRO A N 1
ATOM 782 C CA . PRO A 1 109 ? 8.226 -8.608 21.674 1.00 86.62 109 PRO A CA 1
ATOM 783 C C . PRO A 1 109 ? 8.669 -7.257 21.099 1.00 86.62 109 PRO A C 1
ATOM 785 O O . PRO A 1 109 ? 9.286 -7.196 20.037 1.00 86.62 109 PRO A O 1
ATOM 788 N N . GLY A 1 110 ? 8.432 -6.185 21.852 1.00 88.81 110 GLY A N 1
ATOM 789 C CA . GLY A 1 110 ? 8.887 -4.838 21.513 1.00 88.81 110 GLY A CA 1
ATOM 790 C C . GLY A 1 110 ? 7.742 -3.869 21.248 1.00 88.81 110 GLY A C 1
ATOM 791 O O . GLY A 1 110 ? 6.573 -4.164 21.492 1.00 88.81 110 GLY A O 1
ATOM 792 N N . SER A 1 111 ? 8.100 -2.675 20.781 1.00 88.38 111 SER A N 1
ATOM 793 C CA . SER A 1 111 ? 7.103 -1.676 20.396 1.00 88.38 111 SER A CA 1
ATOM 794 C C . SER A 1 111 ? 6.393 -2.080 19.102 1.00 88.38 111 SER A C 1
ATOM 796 O O . SER A 1 111 ? 6.949 -2.766 18.244 1.00 88.38 111 SER A O 1
ATOM 798 N N . ALA A 1 112 ? 5.161 -1.611 18.943 1.00 89.19 112 ALA A N 1
ATOM 799 C CA . ALA A 1 112 ? 4.294 -1.901 17.807 1.00 89.19 112 ALA A CA 1
ATOM 800 C C . ALA A 1 112 ? 4.965 -1.776 16.430 1.00 89.19 112 ALA A C 1
ATOM 802 O O . ALA A 1 112 ? 4.882 -2.684 15.601 1.00 89.19 112 ALA A O 1
ATOM 803 N N . TRP A 1 113 ? 5.651 -0.656 16.192 1.00 88.31 113 TRP A N 1
ATOM 804 C CA . TRP A 1 113 ? 6.322 -0.397 14.922 1.00 88.31 113 TRP A CA 1
ATOM 805 C C . TRP A 1 113 ? 7.536 -1.312 14.712 1.00 88.31 113 TRP A C 1
ATOM 807 O O . TRP A 1 113 ? 7.830 -1.651 13.571 1.00 88.31 113 TRP A O 1
ATOM 817 N N . GLN A 1 114 ? 8.218 -1.761 15.776 1.00 92.88 114 GLN A N 1
ATOM 818 C CA . GLN A 1 114 ? 9.337 -2.709 15.678 1.00 92.88 114 GLN A CA 1
ATOM 819 C C . GLN A 1 114 ? 8.844 -4.109 15.309 1.00 92.88 114 GLN A C 1
ATOM 821 O O . GLN A 1 114 ? 9.374 -4.714 14.377 1.00 92.88 114 GLN A O 1
ATOM 826 N N . SER A 1 115 ? 7.803 -4.600 15.991 1.00 94.44 115 SER A N 1
ATOM 827 C CA . SER A 1 115 ? 7.157 -5.879 15.667 1.00 94.44 115 SER A CA 1
ATOM 828 C C . SER A 1 115 ? 6.616 -5.876 14.237 1.00 94.44 115 SER A C 1
ATOM 830 O O . SER A 1 115 ? 6.835 -6.821 13.476 1.00 94.44 115 SER A O 1
ATOM 832 N N . GLY A 1 116 ? 5.985 -4.771 13.838 1.00 95.44 116 GLY A N 1
ATOM 833 C CA . GLY A 1 116 ? 5.543 -4.547 12.470 1.00 95.44 116 GLY A CA 1
ATOM 834 C C . GLY A 1 116 ? 6.696 -4.527 11.465 1.00 95.44 116 GLY A C 1
ATOM 835 O O . GLY A 1 116 ? 6.637 -5.227 10.457 1.00 95.44 116 GLY A O 1
ATOM 836 N N . ALA A 1 117 ? 7.772 -3.782 11.729 1.00 95.50 117 ALA A N 1
ATOM 837 C CA . ALA A 1 117 ? 8.936 -3.711 10.845 1.00 95.50 117 ALA A CA 1
ATOM 838 C C . ALA A 1 117 ? 9.605 -5.081 10.666 1.00 95.50 117 ALA A C 1
ATOM 840 O O . ALA A 1 117 ? 9.956 -5.442 9.546 1.00 95.50 117 ALA A O 1
ATOM 841 N N . LEU A 1 118 ? 9.733 -5.870 11.739 1.00 96.88 118 LEU A N 1
ATOM 842 C CA . LEU A 1 118 ? 10.284 -7.225 11.678 1.00 96.88 118 LEU A CA 1
ATOM 843 C C . LEU A 1 118 ? 9.416 -8.152 10.817 1.00 96.88 118 LEU A C 1
ATOM 845 O O . LEU A 1 118 ? 9.939 -8.914 10.003 1.00 96.88 118 LEU A O 1
ATOM 849 N N . TRP A 1 119 ? 8.091 -8.051 10.946 1.00 97.69 119 TRP A N 1
ATOM 850 C CA . TRP A 1 119 ? 7.160 -8.741 10.055 1.00 97.69 119 TRP A CA 1
ATOM 851 C C . TRP A 1 119 ? 7.304 -8.290 8.597 1.00 97.69 119 TRP A C 1
ATOM 853 O O . TRP A 1 119 ? 7.382 -9.119 7.692 1.00 97.69 119 TRP A O 1
ATOM 863 N N . GLY A 1 120 ? 7.402 -6.982 8.369 1.00 97.38 120 GLY A N 1
ATOM 864 C CA . GLY A 1 120 ? 7.661 -6.408 7.055 1.00 97.38 120 GLY A CA 1
ATOM 865 C C . GLY A 1 120 ? 8.946 -6.956 6.438 1.00 97.38 120 GLY A C 1
ATOM 866 O O . GLY A 1 120 ? 8.939 -7.412 5.303 1.00 97.38 120 GLY A O 1
ATOM 867 N N . LEU A 1 121 ? 10.042 -7.019 7.195 1.00 98.00 121 LEU A N 1
ATOM 868 C CA . LEU A 1 121 ? 11.300 -7.611 6.730 1.00 98.00 121 LEU A CA 1
ATOM 869 C C . LEU A 1 121 ? 11.137 -9.079 6.324 1.00 98.00 121 LEU A C 1
ATOM 871 O O . LEU A 1 121 ? 11.660 -9.472 5.282 1.00 98.00 121 LEU A O 1
ATOM 875 N N . PHE A 1 122 ? 10.385 -9.872 7.092 1.00 97.88 122 PHE A N 1
ATOM 876 C CA . PHE A 1 122 ? 10.060 -11.250 6.720 1.00 97.88 122 PHE A CA 1
ATOM 877 C C . PHE A 1 122 ? 9.322 -11.317 5.372 1.00 97.88 122 PHE A C 1
ATOM 879 O O . PHE A 1 122 ? 9.745 -12.049 4.475 1.00 97.88 122 PHE A O 1
ATOM 886 N N . VAL A 1 123 ? 8.281 -10.500 5.182 1.00 97.69 123 VAL A N 1
ATOM 887 C CA . VAL A 1 123 ? 7.563 -10.379 3.898 1.00 97.69 123 VAL A CA 1
ATOM 888 C C . VAL A 1 123 ? 8.504 -9.923 2.775 1.00 97.69 123 VAL A C 1
ATOM 890 O O . VAL A 1 123 ? 8.468 -10.457 1.666 1.00 97.69 123 VAL A O 1
ATOM 893 N N . GLY A 1 124 ? 9.414 -8.996 3.073 1.00 97.31 124 GLY A N 1
ATOM 894 C CA . GLY A 1 124 ? 10.451 -8.538 2.159 1.00 97.31 124 GLY A CA 1
ATOM 895 C C . GLY A 1 124 ? 11.365 -9.674 1.702 1.00 97.31 124 GLY A C 1
ATOM 896 O O . GLY A 1 124 ? 11.614 -9.805 0.505 1.00 97.31 124 GLY A O 1
ATOM 897 N N . VAL A 1 125 ? 11.813 -10.541 2.612 1.00 98.12 125 VAL A N 1
ATOM 898 C CA . VAL A 1 125 ? 12.605 -11.732 2.265 1.00 98.12 125 VAL A CA 1
ATOM 899 C C . VAL A 1 125 ? 11.807 -12.679 1.368 1.00 98.12 125 VAL A C 1
ATOM 901 O O . VAL A 1 125 ? 12.342 -13.146 0.362 1.00 98.12 125 VAL A O 1
ATOM 904 N N . LEU A 1 126 ? 10.522 -12.914 1.656 1.00 96.94 126 LEU A N 1
ATOM 905 C CA . LEU A 1 126 ? 9.667 -13.716 0.774 1.00 96.94 126 LEU A CA 1
ATOM 906 C C . LEU A 1 126 ? 9.560 -13.100 -0.631 1.00 96.94 126 LEU A C 1
ATOM 908 O O . LEU A 1 126 ? 9.651 -13.823 -1.622 1.00 96.94 126 LEU A O 1
ATOM 912 N N . SER A 1 127 ? 9.443 -11.775 -0.741 1.00 96.12 127 SER A N 1
ATOM 913 C CA . SER A 1 127 ? 9.463 -11.075 -2.034 1.00 96.12 127 SER A CA 1
ATOM 914 C C . SER A 1 127 ? 10.778 -11.311 -2.796 1.00 96.12 127 SER A C 1
ATOM 916 O O . SER A 1 127 ? 10.761 -11.655 -3.978 1.00 96.12 127 SER A O 1
ATOM 918 N N . LEU A 1 128 ? 11.928 -11.228 -2.118 1.00 96.75 128 LEU A N 1
ATOM 919 C CA . LEU A 1 128 ? 13.238 -11.468 -2.738 1.00 96.75 128 LEU A CA 1
ATOM 920 C C . LEU A 1 128 ? 13.421 -12.907 -3.239 1.00 96.75 128 LEU A C 1
ATOM 922 O O . LEU A 1 128 ? 14.101 -13.125 -4.244 1.00 96.75 128 LEU A O 1
ATOM 926 N N . VAL A 1 129 ? 12.857 -13.879 -2.519 1.00 97.88 129 VAL A N 1
ATOM 927 C CA . VAL A 1 129 ? 13.035 -15.312 -2.792 1.00 97.88 129 VAL A CA 1
ATOM 928 C C . VAL A 1 129 ? 12.015 -15.841 -3.796 1.00 97.88 129 VAL A C 1
ATO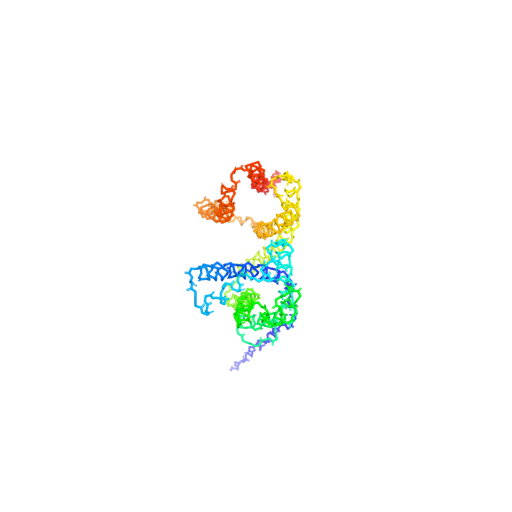M 930 O O . VAL A 1 129 ? 12.361 -16.691 -4.609 1.00 97.88 129 VAL A O 1
ATOM 933 N N . PHE A 1 130 ? 10.777 -15.346 -3.767 1.00 96.44 130 PHE A N 1
ATOM 934 C CA . PHE A 1 130 ? 9.690 -15.879 -4.591 1.00 96.44 130 PHE A CA 1
ATOM 935 C C . PHE A 1 130 ? 9.230 -14.903 -5.671 1.00 96.44 130 PHE A C 1
ATOM 937 O O . PHE A 1 130 ? 9.101 -15.291 -6.831 1.00 96.44 130 PHE A O 1
ATOM 944 N N . PHE A 1 131 ? 9.002 -13.636 -5.321 1.00 94.81 131 PHE A N 1
ATOM 945 C CA . PHE A 1 131 ? 8.409 -12.671 -6.247 1.00 94.81 131 PHE A CA 1
ATOM 946 C C . PHE A 1 131 ? 9.409 -12.174 -7.296 1.00 94.81 131 PHE A C 1
ATOM 948 O O . PHE A 1 131 ? 9.102 -12.214 -8.485 1.00 94.81 131 PHE A O 1
ATOM 955 N N . LEU A 1 132 ? 10.618 -11.763 -6.893 1.00 95.38 132 LEU A N 1
ATOM 956 C CA . LEU A 1 132 ? 11.625 -11.264 -7.840 1.00 95.38 132 LEU A CA 1
ATOM 957 C C . LEU A 1 132 ? 12.017 -12.295 -8.915 1.00 95.38 132 LEU A C 1
ATOM 959 O O . LEU A 1 132 ? 12.033 -11.925 -10.093 1.00 95.38 132 LEU A O 1
ATOM 963 N N . PRO A 1 133 ? 12.259 -13.581 -8.590 1.00 96.62 133 PRO A N 1
ATOM 964 C CA . PRO A 1 133 ? 12.467 -14.601 -9.615 1.00 96.62 133 PRO A CA 1
ATOM 965 C C . PRO A 1 133 ? 11.273 -14.759 -10.555 1.00 96.62 133 PRO A C 1
ATOM 967 O O . PRO A 1 133 ? 11.465 -14.855 -11.765 1.00 96.62 133 PRO A O 1
ATOM 970 N N . LEU A 1 134 ? 10.050 -14.738 -10.014 1.00 94.94 134 LEU A N 1
ATOM 971 C CA . LEU A 1 134 ? 8.821 -14.919 -10.786 1.00 94.94 134 LEU A CA 1
ATOM 972 C C . LEU A 1 134 ? 8.632 -13.827 -11.849 1.00 94.94 134 LEU A C 1
ATOM 974 O O . LEU A 1 134 ? 8.140 -14.115 -12.936 1.00 94.94 134 LEU A O 1
ATOM 978 N N . VAL A 1 135 ? 9.058 -12.593 -11.562 1.00 94.25 135 VAL A N 1
ATOM 979 C CA . VAL A 1 135 ? 9.008 -11.468 -12.516 1.00 94.25 135 VAL A CA 1
ATOM 980 C C . VAL A 1 135 ? 10.290 -11.310 -13.346 1.00 94.25 135 VAL A C 1
ATOM 982 O O . VAL A 1 135 ? 10.465 -10.307 -14.034 1.00 94.25 135 VAL A O 1
ATOM 985 N N . GLY A 1 136 ? 11.205 -12.284 -13.294 1.00 95.38 136 GLY A N 1
ATOM 986 C CA . GLY A 1 136 ? 12.424 -12.294 -14.106 1.00 95.38 136 GLY A CA 1
ATOM 987 C C . GLY A 1 136 ? 13.567 -11.412 -13.590 1.00 95.38 136 GLY A C 1
ATOM 988 O O . GLY A 1 136 ? 14.551 -11.222 -14.299 1.00 95.38 136 GLY A O 1
ATOM 989 N N . ALA A 1 137 ? 13.485 -10.890 -12.362 1.00 96.06 137 ALA A N 1
ATOM 990 C CA . ALA A 1 137 ? 14.577 -10.147 -11.720 1.00 96.06 137 ALA A CA 1
ATOM 991 C C . ALA A 1 137 ? 15.620 -11.056 -11.035 1.00 96.06 137 ALA A C 1
ATOM 993 O O . ALA A 1 137 ? 16.612 -10.565 -10.490 1.00 96.06 137 ALA A O 1
ATOM 994 N N . GLY A 1 138 ? 15.415 -12.377 -11.082 1.00 96.25 138 GLY A N 1
ATOM 995 C CA . GLY A 1 138 ? 16.331 -13.372 -10.529 1.00 96.25 138 GLY A CA 1
ATOM 996 C C . GLY A 1 138 ? 16.295 -13.446 -9.002 1.00 96.25 138 GLY A C 1
ATOM 997 O O . GLY A 1 138 ? 15.605 -12.678 -8.328 1.00 96.25 138 GLY A O 1
ATOM 998 N N . LEU A 1 139 ? 17.038 -14.402 -8.437 1.00 96.81 139 LEU A N 1
ATOM 999 C CA . LEU A 1 139 ? 17.109 -14.586 -6.986 1.00 96.81 139 LEU A CA 1
ATOM 1000 C C . LEU A 1 139 ? 17.751 -13.357 -6.332 1.00 96.81 139 LEU A C 1
ATOM 1002 O O . LEU A 1 139 ? 18.812 -12.906 -6.766 1.00 96.81 139 LEU A O 1
ATOM 1006 N N . LEU A 1 140 ? 17.087 -12.802 -5.312 1.00 96.19 140 LEU A N 1
ATOM 1007 C CA . LEU A 1 140 ? 17.481 -11.562 -4.627 1.00 96.19 140 LEU A CA 1
ATOM 1008 C C . LEU A 1 140 ? 17.570 -10.313 -5.531 1.00 96.19 140 LEU A C 1
ATOM 1010 O O . LEU A 1 140 ? 18.078 -9.283 -5.096 1.00 96.19 140 LEU A O 1
ATOM 1014 N N . GLY A 1 141 ? 17.097 -10.369 -6.779 1.00 96.06 141 GLY A N 1
ATOM 1015 C CA . GLY A 1 141 ? 17.247 -9.261 -7.725 1.00 96.06 141 GLY A CA 1
ATOM 1016 C C . GLY A 1 141 ? 18.623 -9.182 -8.398 1.00 96.06 141 GLY A C 1
ATOM 1017 O O . GLY A 1 141 ? 18.922 -8.186 -9.057 1.00 96.06 141 GLY A O 1
ATOM 1018 N N . LEU A 1 142 ? 19.485 -10.194 -8.246 1.00 95.62 142 LEU A N 1
ATOM 1019 C CA . LEU A 1 142 ? 20.871 -10.129 -8.728 1.00 95.62 142 LEU A CA 1
ATOM 1020 C C . LEU A 1 142 ? 20.987 -10.097 -10.259 1.00 95.62 142 LEU A C 1
ATOM 1022 O O . LEU A 1 142 ? 21.977 -9.582 -10.776 1.00 95.62 142 LEU A O 1
ATOM 1026 N N . SER A 1 143 ? 19.981 -10.576 -11.001 1.00 96.00 143 SER A N 1
ATOM 1027 C CA . SER A 1 143 ? 20.003 -10.518 -12.471 1.00 96.00 143 SER A CA 1
ATOM 1028 C C . SER A 1 143 ? 19.604 -9.153 -13.034 1.00 96.00 143 SER A C 1
ATOM 1030 O O . SER A 1 143 ? 19.645 -8.962 -14.244 1.00 96.00 143 SER A O 1
ATOM 1032 N N . THR A 1 144 ? 19.238 -8.191 -12.181 1.00 95.56 144 THR A N 1
ATOM 1033 C CA . THR A 1 144 ? 18.909 -6.823 -12.615 1.00 95.56 144 THR A CA 1
ATOM 1034 C C . THR A 1 144 ? 20.136 -6.008 -13.017 1.00 95.56 144 THR A C 1
ATOM 1036 O O . THR A 1 144 ? 19.983 -4.987 -13.671 1.00 95.56 144 THR A O 1
ATOM 1039 N N . GLY A 1 145 ? 21.344 -6.413 -12.607 1.00 95.75 145 GLY A N 1
ATOM 1040 C CA . GLY A 1 145 ? 22.565 -5.619 -12.794 1.00 95.75 145 GLY A CA 1
ATOM 1041 C C . GLY A 1 145 ? 22.714 -4.445 -11.814 1.00 95.75 145 GLY A C 1
ATOM 1042 O O . GLY A 1 145 ? 23.730 -3.758 -11.838 1.00 95.75 145 GLY A O 1
ATOM 1043 N N . ALA A 1 146 ? 21.755 -4.240 -10.903 1.00 96.31 146 ALA A N 1
ATOM 1044 C CA . ALA A 1 146 ? 21.765 -3.155 -9.916 1.00 96.31 146 ALA A CA 1
ATOM 1045 C C . ALA A 1 146 ? 22.572 -3.468 -8.634 1.00 96.31 146 ALA A C 1
ATOM 1047 O O . ALA A 1 146 ? 22.509 -2.732 -7.646 1.00 96.31 146 ALA A O 1
ATOM 1048 N N . GLY A 1 147 ? 23.316 -4.579 -8.615 1.00 95.31 147 GLY A N 1
ATOM 1049 C CA . GLY A 1 147 ? 24.081 -5.023 -7.449 1.00 95.31 147 GLY A CA 1
ATOM 1050 C C . GLY A 1 147 ? 23.182 -5.345 -6.251 1.00 95.31 147 GLY A C 1
ATOM 1051 O O . GLY A 1 147 ? 22.197 -6.067 -6.381 1.00 95.31 147 GLY A O 1
ATOM 1052 N N . VAL A 1 148 ? 23.521 -4.811 -5.074 1.00 96.88 148 VAL A N 1
ATOM 1053 C CA . VAL A 1 148 ? 22.773 -5.040 -3.820 1.00 96.88 148 VAL A CA 1
ATOM 1054 C C . VAL A 1 148 ? 21.549 -4.130 -3.653 1.00 96.88 148 VAL A C 1
ATOM 1056 O O . VAL A 1 148 ? 20.773 -4.316 -2.715 1.00 96.88 148 VAL A O 1
ATOM 1059 N N . LEU A 1 149 ? 21.353 -3.149 -4.541 1.00 96.50 149 LEU A N 1
ATOM 1060 C CA . LEU A 1 149 ? 20.267 -2.171 -4.417 1.00 96.50 149 LEU A CA 1
ATOM 1061 C C . LEU A 1 149 ? 18.858 -2.791 -4.411 1.00 96.50 149 LEU A C 1
ATOM 1063 O O . LEU A 1 149 ? 18.057 -2.348 -3.588 1.00 96.50 149 LEU A O 1
ATOM 1067 N N . PRO A 1 150 ? 18.529 -3.819 -5.223 1.00 97.06 150 PRO A N 1
ATOM 1068 C CA . PRO A 1 150 ? 17.218 -4.467 -5.157 1.00 97.06 150 PRO A CA 1
ATOM 1069 C C . PRO A 1 150 ? 16.930 -5.077 -3.782 1.00 97.06 150 PRO A C 1
ATOM 1071 O O . PRO A 1 150 ? 15.810 -4.975 -3.287 1.00 97.06 150 PRO A O 1
ATOM 1074 N N . ILE A 1 151 ? 17.950 -5.657 -3.138 1.00 97.31 151 ILE A N 1
ATOM 1075 C CA . ILE A 1 151 ? 17.845 -6.251 -1.799 1.00 97.31 151 ILE A CA 1
ATOM 1076 C C . ILE A 1 151 ? 17.529 -5.159 -0.780 1.00 97.31 151 ILE A C 1
ATOM 1078 O O . ILE A 1 151 ? 16.523 -5.238 -0.078 1.00 97.31 151 ILE A O 1
ATOM 1082 N N . VAL A 1 152 ? 18.368 -4.122 -0.730 1.00 97.19 152 VAL A N 1
ATOM 1083 C CA . VAL A 1 152 ? 18.230 -3.025 0.237 1.00 97.19 152 VAL A CA 1
ATOM 1084 C C . VAL A 1 152 ? 16.909 -2.286 0.033 1.00 97.19 152 VAL A C 1
ATOM 1086 O O . VAL A 1 152 ? 16.174 -2.083 0.995 1.00 97.19 152 VAL A O 1
ATOM 1089 N N . GLY A 1 153 ? 16.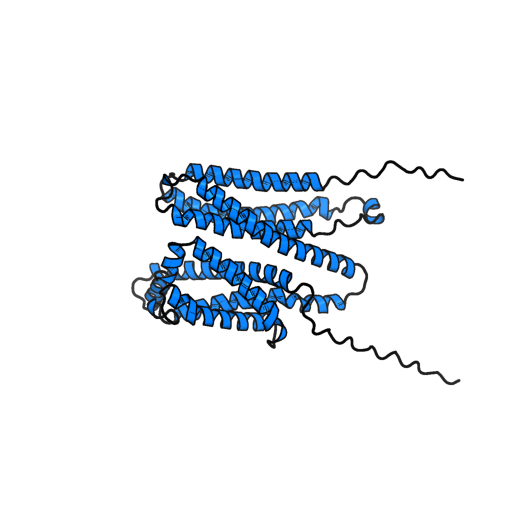573 -1.939 -1.212 1.00 95.31 153 GLY A N 1
ATOM 1090 C CA . GLY A 1 153 ? 15.341 -1.233 -1.549 1.00 95.31 153 GLY A CA 1
ATOM 1091 C C . GLY A 1 153 ? 14.093 -2.028 -1.172 1.00 95.31 153 GLY A C 1
ATOM 1092 O O . GLY A 1 153 ? 13.218 -1.504 -0.489 1.00 95.31 153 GLY A O 1
ATOM 1093 N N . ASN A 1 154 ? 14.024 -3.312 -1.541 1.00 96.75 154 ASN A N 1
ATOM 1094 C CA . ASN A 1 154 ? 12.873 -4.152 -1.212 1.00 96.75 154 ASN A CA 1
ATOM 1095 C C . ASN A 1 154 ? 12.725 -4.362 0.305 1.00 96.75 154 ASN A C 1
ATOM 1097 O O . ASN A 1 154 ? 11.608 -4.288 0.818 1.00 96.75 154 ASN A O 1
ATOM 1101 N N . LEU A 1 155 ? 13.821 -4.599 1.036 1.00 97.50 155 LEU A N 1
ATOM 1102 C CA . LEU A 1 155 ? 13.764 -4.757 2.493 1.00 97.50 155 LEU A CA 1
ATOM 1103 C C . LEU A 1 155 ? 13.365 -3.455 3.194 1.00 97.50 155 LEU A C 1
ATOM 1105 O O . LEU A 1 155 ? 12.512 -3.489 4.076 1.00 97.50 155 LEU A O 1
ATOM 1109 N N . ALA A 1 156 ? 13.921 -2.313 2.781 1.00 94.94 156 ALA A N 1
ATOM 1110 C CA . ALA A 1 156 ? 13.574 -1.011 3.344 1.00 94.94 156 ALA A CA 1
ATOM 1111 C C . ALA A 1 156 ? 12.094 -0.670 3.115 1.00 94.94 156 ALA A C 1
ATOM 1113 O O . ALA A 1 156 ? 11.396 -0.292 4.054 1.00 94.94 156 ALA A O 1
ATOM 1114 N N . LEU A 1 157 ? 11.594 -0.867 1.892 1.00 94.75 157 LEU A N 1
ATOM 1115 C CA . LEU A 1 157 ? 10.189 -0.644 1.556 1.00 94.75 157 LEU A CA 1
ATOM 1116 C C . LEU A 1 157 ? 9.260 -1.521 2.406 1.00 94.75 157 LEU A C 1
ATOM 1118 O O . LEU A 1 157 ? 8.330 -1.013 3.032 1.00 94.75 157 LEU A O 1
ATOM 1122 N N . ASN A 1 158 ? 9.537 -2.821 2.508 1.00 97.44 158 ASN A N 1
ATOM 1123 C CA . ASN A 1 158 ? 8.699 -3.704 3.317 1.00 97.44 158 ASN A CA 1
ATOM 1124 C C . ASN A 1 158 ? 8.821 -3.425 4.825 1.00 97.44 158 ASN A C 1
ATOM 1126 O O . ASN A 1 158 ? 7.835 -3.574 5.543 1.00 97.44 158 ASN A O 1
ATOM 1130 N N . ALA A 1 159 ? 9.978 -2.970 5.313 1.00 96.00 159 ALA A N 1
ATOM 1131 C CA . ALA A 1 159 ? 10.121 -2.510 6.692 1.00 96.00 159 ALA A CA 1
ATOM 1132 C C . ALA A 1 159 ? 9.243 -1.278 6.976 1.00 96.00 159 ALA A C 1
ATOM 1134 O O . ALA A 1 159 ? 8.609 -1.232 8.027 1.00 96.00 159 ALA A O 1
ATOM 1135 N N . ILE A 1 160 ? 9.142 -0.325 6.037 1.00 89.44 160 ILE A N 1
ATOM 1136 C CA . ILE A 1 160 ? 8.233 0.832 6.138 1.00 89.44 160 ILE A CA 1
ATOM 1137 C C . ILE A 1 160 ? 6.775 0.366 6.188 1.00 89.44 160 ILE A C 1
ATOM 1139 O O . ILE A 1 160 ? 6.045 0.756 7.099 1.00 89.44 160 ILE A O 1
ATOM 1143 N N . TYR A 1 161 ? 6.362 -0.500 5.255 1.00 97.19 161 TYR A N 1
ATOM 1144 C CA . TYR A 1 161 ? 5.025 -1.106 5.259 1.00 97.19 161 TYR A CA 1
ATOM 1145 C C . TYR A 1 161 ? 4.715 -1.754 6.613 1.00 97.19 161 TYR A C 1
ATOM 1147 O O . TYR A 1 161 ? 3.702 -1.449 7.242 1.00 97.19 161 TYR A O 1
ATOM 1155 N N . GLY A 1 162 ? 5.624 -2.608 7.088 1.00 96.81 162 GLY A N 1
ATOM 1156 C CA . GLY A 1 162 ? 5.479 -3.320 8.345 1.00 96.81 162 GLY A CA 1
ATOM 1157 C C . GLY A 1 162 ? 5.400 -2.379 9.545 1.00 96.81 162 GLY A C 1
ATOM 1158 O O . GLY A 1 162 ? 4.529 -2.549 10.391 1.00 96.81 162 GLY A O 1
ATOM 1159 N N . ALA A 1 163 ? 6.261 -1.362 9.614 1.00 91.69 163 ALA A N 1
ATOM 1160 C CA . ALA A 1 163 ? 6.273 -0.391 10.705 1.00 91.69 163 ALA A CA 1
ATOM 1161 C C . ALA A 1 163 ? 4.947 0.376 10.805 1.00 91.69 163 ALA A C 1
ATOM 1163 O O . ALA A 1 163 ? 4.384 0.486 11.895 1.00 91.69 163 ALA A O 1
ATOM 1164 N N . VAL A 1 164 ? 4.423 0.853 9.669 1.00 90.19 164 VAL A N 1
ATOM 1165 C CA . VAL A 1 164 ? 3.130 1.554 9.603 1.00 90.19 164 VAL A CA 1
ATOM 1166 C C . VAL A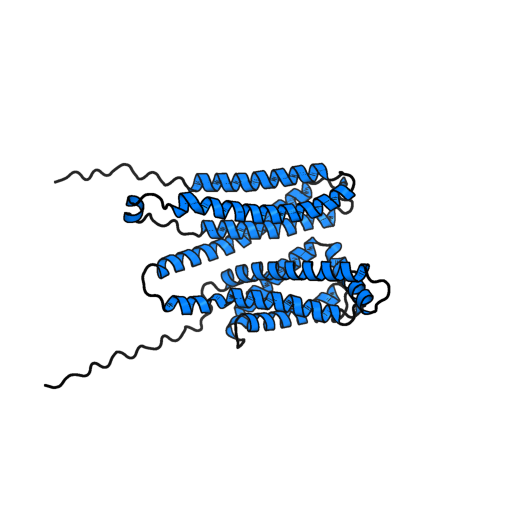 1 164 ? 1.989 0.616 9.995 1.00 90.19 164 VAL A C 1
ATOM 1168 O O . VAL A 1 164 ? 1.158 0.980 10.825 1.00 90.19 164 VAL A O 1
ATOM 1171 N N . LEU A 1 165 ? 1.980 -0.610 9.464 1.00 95.12 165 LEU A N 1
ATOM 1172 C CA . LEU A 1 165 ? 0.998 -1.637 9.809 1.00 95.12 165 LEU A CA 1
ATOM 1173 C C . LEU A 1 165 ? 0.997 -1.933 11.315 1.00 95.12 165 LEU A C 1
ATOM 1175 O O . LEU A 1 165 ? -0.056 -1.905 11.948 1.00 95.12 165 LEU A O 1
ATOM 1179 N N . GLY A 1 166 ? 2.171 -2.186 11.896 1.00 94.00 166 GLY A N 1
ATOM 1180 C CA . GLY A 1 166 ? 2.318 -2.482 13.317 1.00 94.00 166 GLY A CA 1
ATOM 1181 C C . GLY A 1 166 ? 1.845 -1.329 14.194 1.00 94.00 166 GLY A C 1
ATOM 1182 O O . GLY A 1 166 ? 1.063 -1.550 15.116 1.00 94.00 166 GLY A O 1
ATOM 1183 N N . GLN A 1 167 ? 2.249 -0.099 13.865 1.00 90.62 167 GLN A N 1
ATOM 1184 C CA . GLN A 1 167 ? 1.855 1.103 14.599 1.00 90.62 167 GLN A CA 1
ATOM 1185 C C . GLN A 1 167 ? 0.340 1.342 14.566 1.00 90.62 167 GLN A C 1
ATOM 1187 O O . GLN A 1 167 ? -0.247 1.688 15.590 1.00 90.62 167 GLN A O 1
ATOM 1192 N N . LEU A 1 168 ? -0.297 1.166 13.406 1.00 88.44 168 LEU A N 1
ATOM 1193 C CA . LEU A 1 168 ? -1.737 1.377 13.256 1.00 88.44 168 LEU A CA 1
ATOM 1194 C C . LEU A 1 168 ? -2.561 0.252 13.885 1.00 88.44 168 LEU A C 1
ATOM 1196 O O . LEU A 1 168 ? -3.620 0.522 14.441 1.00 88.44 168 LEU A O 1
ATOM 1200 N N . TYR A 1 169 ? -2.064 -0.985 13.853 1.00 90.12 169 TYR A N 1
ATOM 1201 C CA . TYR A 1 169 ? -2.754 -2.132 14.444 1.00 90.12 169 TYR A CA 1
ATOM 1202 C C . TYR A 1 169 ? -2.663 -2.180 15.983 1.00 90.12 169 TYR A C 1
ATOM 1204 O O . TYR A 1 169 ? -3.543 -2.718 16.659 1.00 90.12 169 TYR A O 1
ATOM 1212 N N . ALA A 1 170 ? -1.602 -1.621 16.569 1.00 86.25 170 ALA A N 1
ATOM 1213 C CA . ALA A 1 170 ? -1.336 -1.677 18.007 1.00 86.25 170 ALA A CA 1
ATOM 1214 C C . ALA A 1 170 ? -1.915 -0.503 18.821 1.00 86.25 170 ALA A C 1
ATOM 1216 O O . ALA A 1 170 ? -1.426 -0.232 19.917 1.00 86.25 170 ALA A O 1
ATOM 1217 N N . ARG A 1 171 ? -2.941 0.199 18.320 1.00 62.03 171 ARG A N 1
ATOM 1218 C CA . ARG A 1 171 ? -3.579 1.362 18.979 1.00 62.03 171 ARG A CA 1
ATOM 1219 C C . ARG A 1 171 ? -4.087 1.131 20.421 1.00 62.03 171 ARG A C 1
ATOM 1221 O O . ARG A 1 171 ? -4.464 2.091 21.078 1.00 62.03 171 ARG A O 1
ATOM 1228 N N . GLU A 1 172 ? -3.965 -0.073 20.970 1.00 55.38 172 GLU A N 1
ATOM 1229 C CA . GLU A 1 172 ? -4.170 -0.406 22.387 1.00 55.38 172 GLU A CA 1
ATOM 1230 C C . GLU A 1 172 ? -3.310 0.395 23.379 1.00 55.38 172 GLU A C 1
ATOM 1232 O O . GLU A 1 172 ? -3.733 0.587 24.515 1.00 55.38 172 GLU A O 1
ATOM 1237 N N . ALA A 1 173 ? -2.138 0.916 22.990 1.00 51.47 173 ALA A N 1
ATOM 1238 C CA . ALA A 1 173 ? -1.397 1.840 23.864 1.00 51.47 173 ALA A CA 1
ATOM 1239 C C . ALA A 1 173 ? -2.196 3.132 24.137 1.00 51.47 173 ALA A C 1
ATOM 1241 O O . ALA A 1 173 ? -2.046 3.749 25.188 1.00 51.47 173 ALA A O 1
ATOM 1242 N N . SER A 1 174 ? -3.073 3.521 23.207 1.00 52.31 174 SER A N 1
ATOM 1243 C CA . SER A 1 174 ? -4.008 4.632 23.381 1.00 52.31 174 SER A CA 1
ATOM 1244 C C . SER A 1 174 ? -5.249 4.232 24.178 1.00 52.31 174 SER A C 1
ATOM 1246 O O . SER A 1 174 ? -5.839 5.093 24.815 1.00 52.31 174 SER A O 1
ATOM 1248 N N . ASP A 1 175 ? -5.629 2.953 24.192 1.00 59.69 175 ASP A N 1
ATOM 1249 C CA . ASP A 1 175 ? -6.771 2.469 24.979 1.00 59.69 175 ASP A CA 1
ATOM 1250 C C . ASP A 1 175 ? -6.404 2.261 26.453 1.00 59.69 175 ASP A C 1
ATOM 1252 O O . ASP A 1 175 ? -7.202 2.573 27.330 1.00 59.69 175 ASP A O 1
ATOM 1256 N N . ALA A 1 176 ? -5.171 1.831 26.744 1.00 57.44 176 ALA A N 1
ATOM 1257 C CA . ALA A 1 176 ? -4.636 1.816 28.106 1.00 57.44 176 ALA A CA 1
ATOM 1258 C C . ALA A 1 176 ? -4.455 3.236 28.674 1.00 57.44 176 ALA A C 1
ATOM 1260 O O . ALA A 1 176 ? -4.672 3.443 29.860 1.00 57.44 176 ALA A O 1
ATOM 1261 N N . ALA A 1 177 ? -4.105 4.214 27.827 1.00 54.12 177 ALA A N 1
ATOM 1262 C CA . ALA A 1 177 ? -4.042 5.624 28.215 1.00 54.12 177 ALA A CA 1
ATOM 1263 C C . ALA A 1 177 ? -5.432 6.269 28.392 1.00 54.12 177 ALA A C 1
ATOM 1265 O O . ALA A 1 177 ? -5.562 7.188 29.191 1.00 54.12 177 ALA A O 1
ATOM 1266 N N . ARG A 1 178 ? -6.459 5.788 27.673 1.00 56.03 178 ARG A N 1
ATOM 1267 C CA . ARG A 1 178 ? -7.868 6.190 27.863 1.00 56.03 178 ARG A CA 1
ATOM 1268 C C . ARG A 1 178 ? -8.479 5.595 29.127 1.00 56.03 178 ARG A C 1
ATOM 1270 O O . ARG A 1 178 ? -9.198 6.272 29.835 1.00 56.03 178 ARG A O 1
ATOM 1277 N N . ALA A 1 179 ? -8.123 4.358 29.474 1.00 60.59 179 ALA A N 1
ATOM 1278 C CA . ALA A 1 179 ? -8.651 3.681 30.659 1.00 60.59 179 ALA A CA 1
ATOM 1279 C C . ALA A 1 179 ? -8.367 4.397 32.002 1.00 60.59 179 ALA A C 1
ATOM 1281 O O . ALA A 1 179 ? -9.025 4.074 32.992 1.00 60.59 179 ALA A O 1
ATOM 1282 N N . ASP A 1 180 ? -7.427 5.349 32.039 1.00 63.47 180 ASP A N 1
ATOM 1283 C CA . ASP A 1 180 ? -7.114 6.175 33.213 1.00 63.47 180 ASP A CA 1
ATOM 1284 C C . ASP A 1 180 ? -7.941 7.483 33.308 1.00 63.47 180 ASP A C 1
ATOM 1286 O O . ASP A 1 180 ? -7.819 8.185 34.314 1.00 63.47 180 ASP A O 1
ATOM 1290 N N . ASP A 1 181 ? -8.797 7.823 32.328 1.00 55.88 181 ASP A N 1
ATOM 1291 C CA . ASP A 1 181 ? -9.613 9.053 32.336 1.00 55.88 181 ASP A CA 1
ATOM 1292 C C . ASP A 1 181 ? -11.093 8.767 32.700 1.00 55.88 181 ASP A C 1
ATOM 1294 O O . ASP A 1 181 ? -11.827 8.112 31.952 1.00 55.88 181 ASP A O 1
ATOM 1298 N N . PRO A 1 182 ? -11.581 9.179 33.887 1.00 60.59 182 PRO A N 1
ATOM 1299 C CA . PRO A 1 182 ? -12.858 8.696 34.379 1.00 60.59 182 PRO A CA 1
ATOM 1300 C C . PRO A 1 182 ? -14.083 9.455 33.830 1.00 60.59 182 PRO A C 1
ATOM 1302 O O . PRO A 1 182 ? -14.410 10.557 34.261 1.00 60.59 182 PRO A O 1
ATOM 1305 N N . VAL A 1 183 ? -14.882 8.684 33.081 1.00 62.41 183 VAL A N 1
ATOM 1306 C CA . VAL A 1 183 ? -16.315 8.398 33.333 1.00 62.41 183 VAL A CA 1
ATOM 1307 C C . VAL A 1 183 ? -17.358 9.162 32.484 1.00 62.41 183 VAL A C 1
ATOM 1309 O O . VAL A 1 183 ? -17.578 10.362 32.599 1.00 62.41 183 VAL A O 1
ATOM 1312 N N . LEU A 1 184 ? -18.104 8.348 31.716 1.00 54.94 184 LEU A N 1
ATOM 1313 C CA . LEU A 1 184 ? -19.342 8.564 30.936 1.00 54.94 184 LEU A CA 1
ATOM 1314 C C . LEU A 1 184 ? -19.224 9.115 29.505 1.00 54.94 184 LEU A C 1
ATOM 1316 O O . LEU A 1 184 ? -19.882 8.555 28.627 1.00 54.94 184 LEU A O 1
ATOM 1320 N N . SER A 1 185 ? -18.367 10.094 29.211 1.00 55.62 185 SER A N 1
ATOM 1321 C CA . SER A 1 185 ? -18.150 10.537 27.817 1.00 55.62 185 SER A CA 1
ATOM 1322 C C . SER A 1 185 ? -17.348 9.513 26.999 1.00 55.62 185 SER A C 1
ATOM 1324 O O . SER A 1 185 ? -17.653 9.267 25.832 1.00 55.62 185 SER A O 1
ATOM 1326 N N . GLU A 1 186 ? -16.394 8.819 27.627 1.00 62.81 186 GLU A N 1
ATOM 1327 C CA . GLU A 1 186 ? -15.517 7.863 26.943 1.00 62.81 186 GLU A CA 1
ATOM 1328 C C . GLU A 1 186 ? -16.212 6.586 26.464 1.00 62.81 186 GLU A C 1
ATOM 1330 O O . GLU A 1 186 ? -15.837 6.027 25.433 1.00 62.81 186 GLU A O 1
ATOM 1335 N N . GLN A 1 187 ? -17.228 6.087 27.175 1.00 69.25 187 GLN A N 1
ATOM 1336 C CA . GLN A 1 187 ? -17.875 4.834 26.774 1.00 69.25 187 GLN A CA 1
ATOM 1337 C C . GLN A 1 187 ? -18.720 5.025 25.510 1.00 69.25 187 GLN A C 1
ATOM 1339 O O . GLN A 1 187 ? -18.652 4.200 24.593 1.00 69.25 187 GLN A O 1
ATOM 1344 N N . ALA A 1 188 ? -19.458 6.137 25.439 1.00 68.62 188 ALA A N 1
ATOM 1345 C CA . ALA A 1 188 ? -20.230 6.522 24.264 1.00 68.62 188 ALA A CA 1
ATOM 1346 C C . ALA A 1 188 ? -19.313 6.923 23.099 1.00 68.62 188 ALA A C 1
ATOM 1348 O O . ALA A 1 188 ? -19.490 6.425 21.988 1.00 68.62 188 ALA A O 1
ATOM 1349 N N . GLN A 1 189 ? -18.272 7.724 23.353 1.00 73.69 189 GLN A N 1
ATOM 1350 C CA . GLN A 1 189 ? -17.303 8.125 22.330 1.00 73.69 189 GLN A CA 1
ATOM 1351 C C . GLN A 1 189 ? -16.479 6.935 21.817 1.00 73.69 189 GLN A C 1
ATOM 1353 O O . GLN A 1 189 ? -16.241 6.804 20.620 1.00 73.69 189 GLN A O 1
ATOM 1358 N N . GLY A 1 190 ? -16.099 6.008 22.694 1.00 74.88 190 GLY A N 1
ATOM 1359 C CA . GLY A 1 190 ? -15.426 4.771 22.316 1.00 74.88 190 GLY A CA 1
ATOM 1360 C C . GLY A 1 190 ? -16.327 3.860 21.487 1.00 74.88 190 GLY A C 1
ATOM 1361 O O . GLY A 1 190 ? -15.874 3.276 20.507 1.00 74.88 190 GLY A O 1
ATOM 1362 N N . ALA A 1 191 ? -17.615 3.746 21.829 1.00 75.88 191 ALA A N 1
ATOM 1363 C CA . ALA A 1 191 ? -18.586 3.034 20.997 1.00 75.88 191 ALA A CA 1
ATOM 1364 C C . ALA A 1 191 ? -18.782 3.713 19.629 1.00 75.88 191 ALA A C 1
ATOM 1366 O O . ALA A 1 191 ? -18.829 3.013 18.621 1.00 75.88 191 ALA A O 1
ATOM 1367 N N . ALA A 1 192 ? -18.807 5.048 19.587 1.00 74.56 192 ALA A N 1
ATOM 1368 C CA . ALA A 1 192 ? -18.909 5.851 18.371 1.00 74.56 192 ALA A CA 1
ATOM 1369 C C . ALA A 1 192 ? -17.716 5.654 17.426 1.00 74.56 192 ALA A C 1
ATOM 1371 O O . ALA A 1 192 ? -17.898 5.348 16.250 1.00 74.56 192 ALA A O 1
ATOM 1372 N N . ILE A 1 193 ? -16.492 5.773 17.951 1.00 78.88 193 ILE A N 1
ATOM 1373 C CA . ILE A 1 193 ? -15.249 5.562 17.194 1.00 78.88 193 ILE A CA 1
ATOM 1374 C C . ILE A 1 193 ? -15.208 4.135 16.660 1.00 78.88 193 ILE A C 1
ATOM 1376 O O . ILE A 1 193 ? -14.972 3.922 15.473 1.00 78.88 193 ILE A O 1
ATOM 1380 N N . ARG A 1 194 ? -15.519 3.155 17.515 1.00 77.19 194 ARG A N 1
ATOM 1381 C CA . ARG A 1 194 ? -15.616 1.754 17.108 1.00 77.19 194 ARG A CA 1
ATOM 1382 C C . ARG A 1 194 ? -16.621 1.591 15.968 1.00 77.19 194 ARG A C 1
ATOM 1384 O O . ARG A 1 194 ? -16.307 0.954 14.965 1.00 77.19 194 ARG A O 1
ATOM 1391 N N . HIS A 1 195 ? -17.817 2.152 16.069 1.00 74.00 195 HIS A N 1
ATOM 1392 C CA . HIS A 1 195 ? -18.807 2.034 15.001 1.00 74.00 195 HIS A CA 1
ATOM 1393 C C . HIS A 1 195 ? -18.318 2.673 13.687 1.00 74.00 195 HIS A C 1
ATOM 1395 O O . HIS A 1 195 ? -18.389 2.040 12.635 1.00 74.00 195 HIS A O 1
ATOM 1401 N N . SER A 1 196 ? -17.701 3.856 13.759 1.00 78.81 196 SER A N 1
ATOM 1402 C CA . SER A 1 196 ? -17.074 4.538 12.618 1.00 78.81 196 SER A CA 1
ATOM 1403 C C . SER A 1 196 ? -15.981 3.698 11.948 1.00 78.81 196 SER A C 1
ATOM 1405 O O . SER A 1 196 ? -15.928 3.619 10.723 1.00 78.81 196 SER A O 1
ATOM 1407 N N . GLU A 1 197 ? -15.147 3.004 12.720 1.00 80.44 197 GLU A N 1
ATOM 1408 C CA . GLU A 1 197 ? -14.101 2.123 12.194 1.00 80.44 197 GLU A CA 1
ATOM 1409 C C . GLU A 1 197 ? -14.672 0.891 11.470 1.00 80.44 197 GLU A C 1
ATOM 1411 O O . GLU A 1 197 ? -14.215 0.572 10.373 1.00 80.44 197 GLU A O 1
ATOM 1416 N N . ASP A 1 198 ? -15.704 0.232 12.014 1.00 74.69 198 ASP A N 1
ATOM 1417 C CA . ASP A 1 198 ? -16.342 -0.915 11.339 1.00 74.69 198 ASP A CA 1
ATOM 1418 C C . ASP A 1 198 ? -16.936 -0.487 9.992 1.00 74.69 198 ASP A C 1
ATOM 1420 O O . ASP A 1 198 ? -16.751 -1.155 8.969 1.00 74.69 198 ASP A O 1
ATOM 1424 N N . PHE A 1 199 ? -17.613 0.663 9.977 1.00 73.69 199 PHE A N 1
ATOM 1425 C CA . PHE A 1 199 ? -18.184 1.218 8.757 1.00 73.69 199 PHE A CA 1
ATOM 1426 C C . PHE A 1 199 ? -17.111 1.737 7.803 1.00 73.69 199 PHE A C 1
ATOM 1428 O O . PHE A 1 199 ? -17.286 1.615 6.594 1.00 73.69 199 PHE A O 1
ATOM 1435 N N . SER A 1 200 ? -15.986 2.260 8.296 1.00 78.31 200 SER A N 1
ATOM 1436 C CA . SER A 1 200 ? -14.846 2.633 7.457 1.00 78.31 200 SER A CA 1
ATOM 1437 C C . SER A 1 200 ? -14.255 1.404 6.770 1.00 78.31 200 SER A C 1
ATOM 1439 O O . SER A 1 200 ? -14.071 1.423 5.557 1.00 78.31 200 SER A O 1
ATOM 1441 N N . ALA A 1 201 ? -14.055 0.295 7.490 1.00 75.94 201 ALA A N 1
ATOM 1442 C CA . ALA A 1 201 ? -13.585 -0.958 6.901 1.00 75.94 201 ALA A CA 1
ATOM 1443 C C . ALA A 1 201 ? -14.565 -1.498 5.843 1.00 75.94 201 ALA A C 1
ATOM 1445 O O . ALA A 1 201 ? -14.154 -1.828 4.728 1.00 75.94 201 ALA A O 1
ATOM 1446 N N . ALA A 1 202 ? -15.865 -1.538 6.155 1.00 75.25 202 ALA A N 1
ATOM 1447 C CA . ALA A 1 202 ? -16.899 -1.927 5.194 1.00 75.25 202 ALA A CA 1
ATOM 1448 C C . ALA A 1 202 ? -16.933 -0.983 3.980 1.00 75.25 202 ALA A C 1
ATOM 1450 O O . ALA A 1 202 ? -17.040 -1.433 2.839 1.00 75.25 202 ALA A O 1
ATOM 1451 N N . GLY A 1 203 ? -16.776 0.316 4.223 1.00 75.19 203 GLY A N 1
ATOM 1452 C CA . GLY A 1 203 ? -16.694 1.360 3.216 1.00 75.19 203 GLY A CA 1
ATOM 1453 C C . GLY A 1 203 ? -15.491 1.191 2.293 1.00 75.19 203 GLY A C 1
ATOM 1454 O O . GLY A 1 203 ? -15.657 1.295 1.083 1.00 75.19 203 GLY A O 1
ATOM 1455 N N . ILE A 1 204 ? -14.306 0.854 2.816 1.00 80.06 204 ILE A N 1
ATOM 1456 C CA . ILE A 1 204 ? -13.117 0.533 2.009 1.00 80.06 204 ILE A CA 1
ATOM 1457 C C . ILE A 1 204 ? -13.418 -0.655 1.088 1.00 80.06 204 ILE A C 1
ATOM 1459 O O . ILE A 1 204 ? -13.169 -0.578 -0.114 1.00 80.06 204 ILE A O 1
ATOM 1463 N N . LEU A 1 205 ? -13.989 -1.739 1.625 1.00 79.69 205 LEU A N 1
ATOM 1464 C CA . LEU A 1 205 ? -14.289 -2.950 0.853 1.00 79.69 205 LEU A CA 1
ATOM 1465 C C . LEU A 1 205 ? -15.350 -2.707 -0.231 1.00 79.69 205 LEU A C 1
ATOM 1467 O O . LEU A 1 205 ? -15.176 -3.126 -1.377 1.00 79.69 205 LEU A O 1
ATOM 1471 N N . LEU A 1 206 ? -16.434 -2.004 0.104 1.00 75.62 206 LEU A N 1
ATOM 1472 C CA . LEU A 1 206 ? -17.475 -1.637 -0.856 1.00 75.62 206 LEU A CA 1
ATOM 1473 C C . LEU A 1 206 ? -16.933 -0.658 -1.904 1.00 75.62 206 LEU A C 1
ATOM 1475 O O . LEU A 1 206 ? -17.174 -0.816 -3.102 1.00 75.62 206 LEU A O 1
ATOM 1479 N N . GLY A 1 207 ? -16.155 0.320 -1.449 1.00 75.19 207 GLY A N 1
ATOM 1480 C CA . GLY A 1 207 ? -15.462 1.298 -2.268 1.00 75.19 207 GLY A CA 1
ATOM 1481 C C . GLY A 1 207 ? -14.513 0.649 -3.271 1.00 75.19 207 GLY A C 1
ATOM 1482 O O . GLY A 1 207 ? -14.506 1.049 -4.431 1.00 75.19 207 GLY A O 1
ATOM 1483 N N . PHE A 1 208 ? -13.784 -0.402 -2.883 1.00 80.25 208 PHE A N 1
ATOM 1484 C CA . PHE A 1 208 ? -12.992 -1.210 -3.814 1.00 80.25 208 PHE A CA 1
ATOM 1485 C C . PHE A 1 208 ? -13.849 -1.817 -4.918 1.00 80.25 208 PHE A C 1
ATOM 1487 O O . PHE A 1 208 ? -13.488 -1.708 -6.088 1.00 80.25 208 PHE A O 1
ATOM 1494 N N . GLY A 1 209 ? -14.984 -2.426 -4.566 1.00 75.75 209 GLY A N 1
ATOM 1495 C CA . GLY A 1 209 ? -15.893 -3.031 -5.540 1.00 75.75 209 GLY A CA 1
ATOM 1496 C C . GLY A 1 209 ? -16.457 -2.007 -6.528 1.00 75.75 209 GLY A C 1
ATOM 1497 O O . GLY A 1 209 ? -16.361 -2.196 -7.741 1.00 75.75 209 GLY A O 1
ATOM 1498 N N . ILE A 1 210 ? -16.992 -0.894 -6.017 1.00 72.88 210 ILE A N 1
ATOM 1499 C CA . ILE A 1 210 ? -17.575 0.182 -6.836 1.00 72.88 210 ILE A CA 1
ATOM 1500 C C . ILE A 1 210 ? -16.498 0.866 -7.679 1.00 72.88 210 ILE A C 1
ATOM 1502 O O . ILE A 1 210 ? -16.696 1.101 -8.869 1.00 72.88 210 ILE A O 1
ATOM 1506 N N . GLY A 1 211 ? -15.348 1.164 -7.082 1.00 73.56 211 GLY A N 1
ATOM 1507 C CA . GLY A 1 211 ? -14.225 1.803 -7.749 1.00 73.56 211 GLY A CA 1
ATOM 1508 C C . GLY A 1 211 ? -13.645 0.948 -8.873 1.00 73.56 211 GLY A C 1
ATOM 1509 O O . GLY A 1 211 ? -13.424 1.450 -9.975 1.00 73.56 211 GLY A O 1
ATOM 1510 N N . ALA A 1 212 ? -13.469 -0.355 -8.635 1.00 76.81 212 ALA A N 1
ATOM 1511 C CA . ALA A 1 212 ? -13.034 -1.297 -9.662 1.00 76.81 212 ALA A CA 1
ATOM 1512 C C . ALA A 1 212 ? -14.040 -1.382 -10.817 1.00 76.81 212 ALA A C 1
ATOM 1514 O O . ALA A 1 212 ? -13.639 -1.350 -11.982 1.00 76.81 212 ALA A O 1
ATOM 1515 N N . LEU A 1 213 ? -15.343 -1.431 -10.508 1.00 74.88 213 LEU A N 1
ATOM 1516 C CA . LEU A 1 213 ? -16.403 -1.422 -11.516 1.00 74.88 213 LEU A CA 1
ATOM 1517 C C . LEU A 1 213 ? -16.397 -0.120 -12.328 1.00 74.88 213 LEU A C 1
ATOM 1519 O O . LEU A 1 213 ? -16.420 -0.171 -13.554 1.00 74.88 213 LEU A O 1
ATOM 1523 N N . GLY A 1 214 ? -16.319 1.038 -11.668 1.00 73.06 214 GLY A N 1
ATOM 1524 C CA . GLY A 1 214 ? -16.261 2.345 -12.324 1.00 73.06 214 GLY A CA 1
ATOM 1525 C C . GLY A 1 214 ? -15.041 2.485 -13.234 1.00 73.06 214 GLY A C 1
ATOM 1526 O O . GLY A 1 214 ? -15.167 2.920 -14.377 1.00 73.06 214 GLY A O 1
ATOM 1527 N N . GLY A 1 215 ? -13.874 2.030 -12.773 1.00 71.81 215 GLY A N 1
ATOM 1528 C CA . GLY A 1 215 ? -12.661 1.990 -13.584 1.00 71.81 215 GLY A CA 1
ATOM 1529 C C . GLY A 1 215 ? -12.769 1.042 -14.784 1.00 71.81 215 GLY A C 1
ATOM 1530 O O . GLY A 1 215 ? -12.322 1.391 -15.875 1.00 71.81 215 GLY A O 1
ATOM 1531 N N . ALA A 1 216 ? -13.426 -0.112 -14.628 1.00 74.25 216 ALA A N 1
ATOM 1532 C CA . ALA A 1 216 ? -13.695 -1.041 -15.727 1.00 74.25 216 ALA A CA 1
ATOM 1533 C C . ALA A 1 216 ? -14.706 -0.484 -16.748 1.00 74.25 216 ALA A C 1
ATOM 1535 O O . ALA A 1 216 ? -14.530 -0.661 -17.951 1.00 74.25 216 ALA A O 1
ATOM 1536 N N . VAL A 1 217 ? -15.745 0.225 -16.298 1.00 74.62 217 VAL A N 1
ATOM 1537 C CA . VAL A 1 217 ? -16.699 0.904 -17.191 1.00 74.62 217 VAL A CA 1
ATOM 1538 C C . VAL A 1 217 ? -15.996 2.007 -17.976 1.00 74.62 217 VAL A C 1
ATOM 1540 O O . VAL A 1 217 ? -16.123 2.067 -19.199 1.00 74.62 217 VAL A O 1
ATOM 1543 N N . LEU A 1 218 ? -15.201 2.839 -17.299 1.00 72.94 218 LEU A N 1
ATOM 1544 C CA . LEU A 1 218 ? -14.421 3.897 -17.936 1.00 72.94 218 LEU A CA 1
ATOM 1545 C C . LEU A 1 218 ? -13.449 3.324 -18.975 1.00 72.94 218 LEU A C 1
ATOM 1547 O O . LEU A 1 218 ? -13.340 3.844 -20.082 1.00 72.94 218 LEU A O 1
ATOM 1551 N N . ALA A 1 219 ? -12.805 2.206 -18.654 1.00 71.69 219 ALA A N 1
ATOM 1552 C CA . ALA A 1 219 ? -11.938 1.483 -19.570 1.00 71.69 219 ALA A CA 1
ATOM 1553 C C . ALA A 1 219 ? -12.629 1.005 -20.857 1.00 71.69 219 ALA A C 1
ATOM 1555 O O . ALA A 1 219 ? -11.984 0.940 -21.902 1.00 71.69 219 ALA A O 1
ATOM 1556 N N . VAL A 1 220 ? -13.913 0.647 -20.789 1.00 77.50 220 VAL A N 1
ATOM 1557 C CA . VAL A 1 220 ? -14.716 0.258 -21.960 1.00 77.50 220 VAL A CA 1
ATOM 1558 C C . VAL A 1 220 ? -15.213 1.487 -22.724 1.00 77.50 220 VAL A C 1
ATOM 1560 O O . VAL A 1 220 ? -15.313 1.443 -23.949 1.00 77.50 220 VAL A O 1
ATOM 1563 N N . ALA A 1 221 ? -15.509 2.578 -22.014 1.00 76.25 221 ALA A N 1
ATOM 1564 C CA . ALA A 1 221 ? -16.023 3.817 -22.591 1.00 76.25 221 ALA A CA 1
ATOM 1565 C C . ALA A 1 221 ? -14.959 4.621 -23.360 1.00 76.25 221 ALA A C 1
ATOM 1567 O O . ALA A 1 221 ? -15.301 5.381 -24.266 1.00 76.25 221 ALA A O 1
ATOM 1568 N N . ILE A 1 222 ? -13.677 4.464 -23.016 1.00 71.25 222 ILE A N 1
ATOM 1569 C CA . ILE A 1 222 ? -12.573 5.148 -23.694 1.00 71.25 222 ILE A CA 1
ATOM 1570 C C . ILE A 1 222 ? -12.305 4.503 -25.068 1.00 71.25 222 ILE A C 1
ATOM 1572 O O . ILE A 1 222 ? -12.035 3.300 -25.139 1.00 71.25 222 ILE A O 1
ATOM 1576 N N . PRO A 1 223 ? -12.333 5.277 -26.173 1.00 73.75 223 PRO A N 1
ATOM 1577 C CA . PRO A 1 223 ? -12.066 4.756 -27.510 1.00 73.75 223 PRO A CA 1
ATOM 1578 C C . PRO A 1 223 ? -10.694 4.073 -27.614 1.00 73.75 223 PRO A C 1
ATOM 1580 O O . PRO A 1 223 ? -9.650 4.673 -27.358 1.00 73.75 223 PRO A O 1
ATOM 1583 N N . ARG A 1 224 ? -10.667 2.806 -28.046 1.00 68.38 224 ARG A N 1
ATOM 1584 C CA . ARG A 1 224 ? -9.426 2.008 -28.133 1.00 68.38 224 ARG A CA 1
ATOM 1585 C C . ARG A 1 224 ? -8.377 2.598 -29.079 1.00 68.38 224 ARG A C 1
ATOM 1587 O O . ARG A 1 224 ? -7.198 2.350 -28.901 1.00 68.38 224 ARG A O 1
ATOM 1594 N N . ASN A 1 225 ? -8.792 3.401 -30.055 1.00 69.69 225 ASN A N 1
ATOM 1595 C CA . ASN A 1 225 ? -7.901 4.088 -30.995 1.00 69.69 225 ASN A CA 1
ATOM 1596 C C . ASN A 1 225 ? -7.131 5.271 -30.379 1.00 69.69 225 ASN A C 1
ATOM 1598 O O . ASN A 1 225 ? -6.253 5.818 -31.036 1.00 69.69 225 ASN A O 1
ATOM 1602 N N . THR A 1 226 ? -7.462 5.689 -29.152 1.00 63.69 226 THR A N 1
ATOM 1603 C CA . THR A 1 226 ? -6.659 6.672 -28.401 1.00 63.69 226 THR A CA 1
ATOM 1604 C C . THR A 1 226 ? -5.548 6.041 -27.566 1.00 63.69 226 THR A C 1
ATOM 1606 O O . THR A 1 226 ? -4.686 6.758 -27.067 1.00 63.69 226 THR A O 1
ATOM 1609 N N . LEU A 1 227 ? -5.543 4.713 -27.430 1.00 57.97 227 LEU A N 1
ATOM 1610 C CA . LEU A 1 227 ? -4.623 3.970 -26.578 1.00 57.97 227 LEU A CA 1
ATOM 1611 C C . LEU A 1 227 ? -4.025 2.832 -27.406 1.00 57.97 227 LEU A C 1
ATOM 1613 O O . LEU A 1 227 ? -4.592 1.743 -27.456 1.00 57.97 227 LEU A O 1
ATOM 1617 N N . ASP A 1 228 ? -2.884 3.084 -28.048 1.00 57.88 228 ASP A N 1
ATOM 1618 C CA . ASP A 1 228 ? -2.216 2.116 -28.936 1.00 57.88 228 ASP A CA 1
ATOM 1619 C C . ASP A 1 228 ? -1.830 0.784 -28.232 1.00 57.88 228 ASP A C 1
ATOM 1621 O O . ASP A 1 228 ? -1.526 -0.191 -28.907 1.00 57.88 228 ASP A O 1
ATOM 1625 N N . ASP A 1 229 ? -1.974 0.690 -26.898 1.00 58.34 229 ASP A N 1
ATOM 1626 C CA . ASP A 1 229 ? -1.880 -0.538 -26.084 1.00 58.34 229 ASP A CA 1
ATOM 1627 C C . ASP A 1 229 ? -3.141 -0.768 -25.210 1.00 58.34 229 ASP A C 1
ATOM 1629 O O . ASP A 1 229 ? -3.123 -0.742 -23.972 1.00 58.34 229 ASP A O 1
ATOM 1633 N N . ALA A 1 230 ? -4.287 -0.987 -25.861 1.00 50.84 230 ALA A N 1
ATOM 1634 C CA . ALA A 1 230 ? -5.622 -1.001 -25.247 1.00 50.84 230 ALA A CA 1
ATOM 1635 C C . ALA A 1 230 ? -5.833 -1.991 -24.075 1.00 50.84 230 ALA A C 1
ATOM 1637 O O . ALA A 1 230 ? -6.728 -1.777 -23.262 1.00 50.84 230 ALA A O 1
ATOM 1638 N N . THR A 1 231 ? -5.042 -3.060 -23.934 1.00 58.44 231 THR A N 1
ATOM 1639 C CA . THR A 1 231 ? -5.228 -4.047 -22.850 1.00 58.44 231 THR A CA 1
ATOM 1640 C C . THR A 1 231 ? -4.627 -3.633 -21.504 1.00 58.44 231 THR A C 1
ATOM 1642 O O . THR A 1 231 ? -5.137 -4.047 -20.463 1.00 58.44 231 THR A O 1
ATOM 1645 N N . GLY A 1 232 ? -3.566 -2.817 -21.486 1.00 59.00 232 GLY A N 1
ATOM 1646 C CA . GLY A 1 232 ? -2.889 -2.419 -20.240 1.00 59.00 232 GLY A CA 1
ATOM 1647 C C . GLY A 1 232 ? -3.641 -1.331 -19.469 1.00 59.00 232 GLY A C 1
ATOM 1648 O O . GLY A 1 232 ? -3.756 -1.383 -18.242 1.00 59.00 232 GLY A O 1
ATOM 1649 N N . TRP A 1 233 ? -4.216 -0.380 -20.203 1.00 64.88 233 TRP A N 1
ATOM 1650 C CA . TRP A 1 233 ? -4.907 0.784 -19.651 1.00 64.88 233 TRP A CA 1
ATOM 1651 C C . TRP A 1 233 ? -6.251 0.448 -19.012 1.00 64.88 233 TRP A C 1
ATOM 1653 O O . TRP A 1 233 ? -6.595 1.025 -17.982 1.00 64.88 233 TRP A O 1
ATOM 1663 N N . SER A 1 234 ? -6.992 -0.516 -19.565 1.00 64.06 234 SER A N 1
ATOM 1664 C CA . SER A 1 234 ? -8.306 -0.887 -19.038 1.00 64.06 234 SER A CA 1
ATOM 1665 C C . SER A 1 234 ? -8.238 -1.378 -17.599 1.00 64.06 234 SER A C 1
ATOM 1667 O O . SER A 1 234 ? -8.992 -0.958 -16.722 1.00 64.06 234 SER A O 1
ATOM 1669 N N . LEU A 1 235 ? -7.275 -2.259 -17.352 1.00 63.97 235 LEU A N 1
ATOM 1670 C CA . LEU A 1 235 ? -7.045 -2.792 -16.029 1.00 63.97 235 LEU A CA 1
ATOM 1671 C C . LEU A 1 235 ? -6.462 -1.672 -15.139 1.00 63.97 235 LEU A C 1
ATOM 1673 O O . LEU A 1 235 ? -6.777 -1.627 -13.955 1.00 63.97 235 LEU A O 1
ATOM 1677 N N . ALA A 1 236 ? -5.650 -0.745 -15.679 1.00 64.50 236 ALA A N 1
ATOM 1678 C CA . ALA A 1 236 ? -4.996 0.306 -14.886 1.00 64.50 236 ALA A CA 1
ATOM 1679 C C . ALA A 1 236 ? -6.028 1.264 -14.302 1.00 64.50 236 ALA A C 1
ATOM 1681 O O . ALA A 1 236 ? -5.960 1.616 -13.128 1.00 64.50 236 ALA A O 1
ATOM 1682 N N . LEU A 1 237 ? -7.028 1.607 -15.112 1.00 68.88 237 LEU A N 1
ATOM 1683 C CA . LEU A 1 237 ? -8.191 2.373 -14.692 1.00 68.88 237 LEU A CA 1
ATOM 1684 C C . LEU A 1 237 ? -9.025 1.607 -13.667 1.00 68.88 237 LEU A C 1
ATOM 1686 O O . LEU A 1 237 ? -9.453 2.208 -12.689 1.00 68.88 237 LEU A O 1
ATOM 1690 N N . ALA A 1 238 ? -9.207 0.293 -13.825 1.00 68.25 238 ALA A N 1
ATOM 1691 C CA . ALA A 1 238 ? -9.873 -0.532 -12.814 1.00 68.25 238 ALA A CA 1
ATOM 1692 C C . ALA A 1 238 ? -9.104 -0.557 -11.481 1.00 68.25 238 ALA A C 1
ATOM 1694 O O . ALA A 1 238 ? -9.706 -0.423 -10.421 1.00 68.25 238 ALA A O 1
ATOM 1695 N N . ALA A 1 239 ? -7.778 -0.675 -11.509 1.00 66.56 239 ALA A N 1
ATOM 1696 C CA . ALA A 1 239 ? -6.950 -0.734 -10.309 1.00 66.56 239 ALA A CA 1
ATOM 1697 C C . ALA A 1 239 ? -6.785 0.645 -9.634 1.00 66.56 239 ALA A C 1
ATOM 1699 O O . ALA A 1 239 ? -6.837 0.745 -8.409 1.00 66.56 239 ALA A O 1
ATOM 1700 N N . GLY A 1 240 ? -6.664 1.723 -10.415 1.00 70.19 240 GLY A N 1
ATOM 1701 C CA . GLY A 1 240 ? -6.734 3.097 -9.908 1.00 70.19 240 GLY A CA 1
ATOM 1702 C C . GLY A 1 240 ? -8.118 3.416 -9.341 1.00 70.19 240 GLY A C 1
ATOM 1703 O O . GLY A 1 240 ? -8.231 3.963 -8.247 1.00 70.19 240 GLY A O 1
ATOM 1704 N N . GLY A 1 241 ? -9.170 2.970 -10.031 1.00 72.56 241 GLY A N 1
ATOM 1705 C CA . GLY A 1 241 ? -10.545 3.004 -9.551 1.00 72.56 241 GLY A CA 1
ATOM 1706 C C . GLY A 1 241 ? -10.699 2.269 -8.223 1.00 72.56 241 GLY A C 1
ATOM 1707 O O . GLY A 1 241 ? -11.312 2.812 -7.313 1.00 72.56 241 GLY A O 1
ATOM 1708 N N . LEU A 1 242 ? -10.077 1.097 -8.065 1.00 76.19 242 LEU A N 1
ATOM 1709 C CA . LEU A 1 242 ? -10.051 0.349 -6.810 1.00 76.19 242 LEU A CA 1
ATOM 1710 C C . LEU A 1 242 ? -9.431 1.192 -5.687 1.00 76.19 242 LEU A C 1
ATOM 1712 O O . LEU A 1 242 ? -10.085 1.395 -4.673 1.00 76.19 242 LEU A O 1
ATOM 1716 N N . LEU A 1 243 ? -8.234 1.762 -5.864 1.00 75.31 243 LEU A N 1
ATOM 1717 C CA . LEU A 1 243 ? -7.610 2.615 -4.837 1.00 75.31 243 LEU A CA 1
ATOM 1718 C C . LEU A 1 243 ? -8.468 3.825 -4.457 1.00 75.31 243 LEU A C 1
ATOM 1720 O O . LEU A 1 243 ? -8.723 4.056 -3.273 1.00 75.31 243 LEU A O 1
ATOM 1724 N N . CYS A 1 244 ? -8.902 4.598 -5.454 1.00 74.31 244 CYS A N 1
ATOM 1725 C CA . CYS A 1 244 ? -9.701 5.799 -5.233 1.00 74.31 244 CYS A CA 1
ATOM 1726 C C . CYS A 1 244 ? -11.038 5.448 -4.580 1.00 74.31 244 CYS A C 1
ATOM 1728 O O . CYS A 1 244 ? -11.448 6.101 -3.624 1.00 74.31 244 CYS A O 1
ATOM 1730 N N . GLY A 1 245 ? -11.686 4.389 -5.060 1.00 76.06 245 GLY A N 1
ATOM 1731 C CA . GLY A 1 245 ? -12.931 3.878 -4.512 1.00 76.06 245 GLY A CA 1
ATOM 1732 C C . GLY A 1 245 ? -12.773 3.430 -3.067 1.00 76.06 245 GLY A C 1
ATOM 1733 O O . GLY A 1 245 ? -13.584 3.815 -2.237 1.00 76.06 245 GLY A O 1
ATOM 1734 N N . GLY A 1 246 ? -11.709 2.699 -2.730 1.00 76.88 246 GLY A N 1
ATOM 1735 C CA . GLY A 1 246 ? -11.423 2.295 -1.352 1.00 76.88 246 GLY A CA 1
ATOM 1736 C C . GLY A 1 246 ? -11.149 3.472 -0.423 1.00 76.88 246 GLY A C 1
ATOM 1737 O O . GLY A 1 246 ? -11.684 3.514 0.680 1.00 76.88 246 GLY A O 1
ATOM 1738 N N . ALA A 1 247 ? -10.378 4.465 -0.875 1.00 79.12 247 ALA A N 1
ATOM 1739 C CA . ALA A 1 247 ? -10.115 5.674 -0.098 1.00 79.12 247 ALA A CA 1
ATOM 1740 C C . ALA A 1 247 ? -11.403 6.475 0.161 1.00 79.12 247 ALA A C 1
ATOM 1742 O O . ALA A 1 247 ? -11.715 6.793 1.307 1.00 79.12 247 ALA A O 1
ATOM 1743 N N . ILE A 1 248 ? -12.180 6.752 -0.892 1.00 76.69 248 ILE A N 1
ATOM 1744 C CA . ILE A 1 248 ? -13.464 7.461 -0.794 1.00 76.69 248 ILE A CA 1
ATOM 1745 C C . ILE A 1 248 ? -14.446 6.661 0.064 1.00 76.69 248 ILE A C 1
ATOM 1747 O O . ILE A 1 248 ? -15.090 7.217 0.947 1.00 76.69 248 ILE A O 1
ATOM 1751 N N . GLY A 1 249 ? -14.534 5.353 -0.161 1.00 77.19 249 GLY A N 1
ATOM 1752 C CA . GLY A 1 249 ? -15.391 4.447 0.586 1.00 77.19 249 GLY A CA 1
ATOM 1753 C C . GLY A 1 249 ? -15.031 4.399 2.067 1.00 77.19 249 GLY A C 1
ATOM 1754 O O . GLY A 1 249 ? -15.928 4.457 2.899 1.00 77.19 249 GLY A O 1
ATOM 1755 N N . GLY A 1 250 ? -13.744 4.384 2.418 1.00 76.25 250 GLY A N 1
ATOM 1756 C CA . GLY A 1 250 ? -13.295 4.454 3.809 1.00 76.25 250 GLY A CA 1
ATOM 1757 C C . GLY A 1 250 ? -13.675 5.759 4.499 1.00 76.25 250 GLY A C 1
ATOM 1758 O O . GLY A 1 250 ? -14.105 5.733 5.653 1.00 76.25 250 GLY A O 1
ATOM 1759 N N . ILE A 1 251 ? -13.587 6.883 3.781 1.00 80.06 251 ILE A N 1
ATOM 1760 C CA . ILE A 1 251 ? -14.030 8.194 4.268 1.00 80.06 251 ILE A CA 1
ATOM 1761 C C . ILE A 1 251 ? -15.551 8.198 4.464 1.00 80.06 251 ILE A C 1
ATOM 1763 O O . ILE A 1 251 ? -16.017 8.473 5.567 1.00 80.06 251 ILE A O 1
ATOM 1767 N N . ILE A 1 252 ? -16.332 7.842 3.439 1.00 74.94 252 ILE A N 1
ATOM 1768 C CA . ILE A 1 252 ? -17.802 7.802 3.517 1.00 74.94 252 ILE A CA 1
ATOM 1769 C C . ILE A 1 252 ? -18.259 6.851 4.625 1.00 74.94 252 ILE A C 1
ATOM 1771 O O . ILE A 1 252 ? -19.121 7.208 5.421 1.00 74.94 252 ILE A O 1
ATOM 1775 N N . GLY A 1 253 ? -17.653 5.668 4.705 1.00 76.50 253 GLY A N 1
ATOM 1776 C CA . GLY A 1 253 ? -17.905 4.693 5.757 1.00 76.50 253 GLY A CA 1
ATOM 1777 C C . GLY A 1 253 ? -17.620 5.262 7.144 1.00 76.50 253 GLY A C 1
ATOM 1778 O O . GLY A 1 253 ? -18.463 5.151 8.028 1.00 76.50 253 GLY A O 1
ATOM 1779 N N . SER A 1 254 ? -16.494 5.960 7.328 1.00 80.38 254 SER A N 1
ATOM 1780 C CA . SER A 1 254 ? -16.176 6.576 8.622 1.00 80.38 254 SER A CA 1
ATOM 1781 C C . SER A 1 254 ? -17.235 7.590 9.070 1.00 80.38 254 SER A C 1
ATOM 1783 O O . SER A 1 254 ? -17.616 7.579 10.239 1.00 80.38 254 SER A O 1
ATOM 1785 N N . PHE A 1 255 ? -17.776 8.397 8.148 1.00 81.69 255 PHE A N 1
ATOM 1786 C CA . PHE A 1 255 ? -18.855 9.341 8.448 1.00 81.69 255 PHE A CA 1
ATOM 1787 C C . PHE A 1 255 ? -20.201 8.644 8.671 1.00 81.69 255 PHE A C 1
ATOM 1789 O O . PHE A 1 255 ? -20.941 9.031 9.568 1.00 81.69 255 PHE A O 1
ATOM 1796 N N . ALA A 1 256 ? -20.512 7.605 7.893 1.00 76.56 256 ALA A N 1
ATOM 1797 C CA . ALA A 1 256 ? -21.753 6.842 8.020 1.00 76.56 256 ALA A CA 1
ATOM 1798 C C . ALA A 1 256 ? -21.846 6.072 9.347 1.00 76.56 256 ALA A C 1
ATOM 1800 O O . ALA A 1 256 ? -22.945 5.853 9.847 1.00 76.56 256 ALA A O 1
ATOM 1801 N N . GLY A 1 257 ? -20.704 5.667 9.911 1.00 73.25 257 GLY A N 1
ATOM 1802 C CA . GLY A 1 257 ? -20.633 5.012 11.216 1.00 73.25 257 GLY A CA 1
ATOM 1803 C C . GLY A 1 257 ? -20.517 5.966 12.404 1.00 73.25 257 GLY A C 1
ATOM 1804 O O . GLY A 1 257 ? -20.424 5.487 13.533 1.00 73.25 257 GLY A O 1
ATOM 1805 N N . LEU A 1 258 ? -20.508 7.291 12.201 1.00 79.75 258 LEU A N 1
ATOM 1806 C CA . LEU A 1 258 ? -20.668 8.212 13.324 1.00 79.75 258 LEU A CA 1
ATOM 1807 C C . LEU A 1 258 ? -22.093 8.036 13.865 1.00 79.75 258 LEU A C 1
ATOM 1809 O O . LEU A 1 258 ? -23.049 8.183 13.099 1.00 79.75 258 LEU A O 1
ATOM 1813 N N . PRO A 1 259 ? -22.268 7.692 15.154 1.00 68.56 259 PRO A N 1
ATOM 1814 C CA . PRO A 1 259 ? -23.596 7.628 15.725 1.00 68.56 259 PRO A CA 1
ATOM 1815 C C . PRO A 1 259 ? -24.223 9.004 15.573 1.00 68.56 259 PRO A C 1
ATOM 1817 O O . PRO A 1 259 ? -23.621 10.014 15.940 1.00 68.56 259 PRO A O 1
ATOM 1820 N N . GLN A 1 260 ? -25.432 9.037 15.023 1.00 66.88 260 GLN A N 1
ATOM 1821 C CA . GLN A 1 260 ? -26.261 10.222 15.132 1.00 66.88 260 GLN A CA 1
ATOM 1822 C C . GLN A 1 260 ? -26.533 10.364 16.621 1.00 66.88 260 GLN A C 1
ATOM 1824 O O . GLN A 1 260 ? -27.266 9.550 17.189 1.00 66.88 260 GLN A O 1
ATOM 1829 N N . ALA A 1 261 ? -25.822 11.287 17.272 1.00 56.31 261 ALA A N 1
ATOM 1830 C CA . ALA A 1 261 ? -26.053 11.574 18.671 1.00 56.31 261 ALA A CA 1
ATOM 1831 C C . ALA A 1 261 ? -27.556 11.819 18.805 1.00 56.31 261 ALA A C 1
ATOM 1833 O O . ALA A 1 261 ? -28.121 12.632 18.072 1.00 56.31 261 ALA A O 1
ATOM 1834 N N . ALA A 1 262 ? -28.223 11.048 19.665 1.00 57.25 262 ALA A N 1
ATOM 1835 C CA . ALA A 1 262 ? -29.549 11.453 20.091 1.00 57.25 262 ALA A CA 1
ATOM 1836 C C . ALA A 1 262 ? -29.350 12.846 20.685 1.00 57.25 262 ALA A C 1
ATOM 1838 O O . ALA A 1 262 ? -28.550 12.957 21.615 1.00 57.25 262 ALA A O 1
ATOM 1839 N N . GLU A 1 263 ? -29.968 13.873 20.088 1.00 58.31 263 GLU A N 1
ATOM 1840 C CA . GLU A 1 263 ? -29.853 15.255 20.564 1.00 58.31 263 GLU A CA 1
ATOM 1841 C C . GLU A 1 263 ? -29.999 15.235 22.083 1.00 58.31 263 GLU A C 1
ATOM 1843 O O . GLU A 1 263 ? -31.044 14.819 22.597 1.00 58.31 263 GLU A O 1
ATOM 1848 N N . ASP A 1 264 ? -28.945 15.620 22.810 1.00 66.81 264 ASP A N 1
ATOM 1849 C CA . ASP A 1 264 ? -29.089 15.834 24.240 1.00 66.81 264 ASP A CA 1
ATOM 1850 C C . ASP A 1 264 ? -30.161 16.927 24.377 1.00 66.81 264 ASP A C 1
ATOM 1852 O O . ASP A 1 264 ? -29.998 18.011 23.806 1.00 66.81 264 ASP A O 1
ATOM 1856 N N . PRO A 1 265 ? -31.266 16.694 25.109 1.00 70.75 265 PRO A N 1
ATOM 1857 C CA . PRO A 1 265 ? -32.295 17.709 25.315 1.00 70.75 265 PRO A CA 1
ATOM 1858 C C . PRO A 1 265 ? -31.733 19.042 25.837 1.00 70.75 265 PRO A C 1
ATOM 1860 O O . PRO A 1 265 ? -32.361 20.087 25.674 1.00 70.75 265 PRO A O 1
ATOM 1863 N N . ARG A 1 266 ? -30.552 19.017 26.472 1.00 68.19 266 ARG A N 1
ATOM 1864 C CA . ARG A 1 266 ? -29.815 20.204 26.917 1.00 68.19 266 ARG A CA 1
ATOM 1865 C C . ARG A 1 266 ? -29.056 20.899 25.785 1.00 68.19 266 ARG A C 1
ATOM 1867 O O . ARG A 1 266 ? -29.053 22.124 25.760 1.00 68.19 266 ARG A O 1
ATOM 1874 N N . GLU A 1 267 ? -28.455 20.163 24.852 1.00 59.62 267 GLU A N 1
ATOM 1875 C CA . GLU A 1 267 ? -27.805 20.734 23.659 1.00 59.62 267 GLU A CA 1
ATOM 1876 C C . GLU A 1 267 ? -28.837 21.296 22.676 1.00 59.62 267 GLU A C 1
ATOM 1878 O O . GLU A 1 267 ? -28.660 22.402 22.172 1.00 59.62 267 GLU A O 1
ATOM 1883 N N . ALA A 1 268 ? -29.986 20.628 22.519 1.00 66.31 268 ALA A N 1
ATOM 1884 C CA . ALA A 1 268 ? -31.119 21.155 21.755 1.00 66.31 268 ALA A CA 1
ATOM 1885 C C . ALA A 1 268 ? -31.614 22.514 22.299 1.00 66.31 268 ALA A C 1
ATOM 1887 O O . ALA A 1 268 ? -32.093 23.360 21.542 1.00 66.31 268 ALA A O 1
ATOM 1888 N N . ALA A 1 269 ? -31.465 22.755 23.609 1.00 73.56 269 ALA A N 1
ATOM 1889 C CA . ALA A 1 269 ? -31.792 24.030 24.249 1.00 73.56 269 ALA A CA 1
ATOM 1890 C C . ALA A 1 269 ? -30.680 25.094 24.128 1.00 73.56 269 ALA A C 1
ATOM 1892 O O . ALA A 1 269 ? -30.973 26.285 24.233 1.00 73.56 269 ALA A O 1
ATOM 1893 N N . LEU A 1 270 ? -29.423 24.688 23.915 1.00 67.62 270 LEU A N 1
ATOM 1894 C CA . LEU A 1 270 ? -28.271 25.589 23.764 1.00 67.62 270 LEU A CA 1
ATOM 1895 C C . LEU A 1 270 ? -28.129 26.150 22.341 1.00 67.62 270 LEU A C 1
ATOM 1897 O O . LEU A 1 270 ? -27.386 27.110 22.132 1.00 67.62 270 LEU A O 1
ATOM 1901 N N . GLY A 1 271 ? -28.899 25.617 21.391 1.00 63.72 271 GLY A N 1
ATOM 1902 C CA . GLY A 1 271 ? -28.794 25.977 19.985 1.00 63.72 271 GLY A CA 1
ATOM 1903 C C . GLY A 1 271 ? -27.566 25.334 19.331 1.00 63.72 271 GLY A C 1
ATOM 1904 O O . GLY A 1 271 ? -26.702 24.789 20.014 1.00 63.72 271 GLY A O 1
ATOM 1905 N N . PRO A 1 272 ? -27.497 25.345 17.993 1.00 59.69 272 PRO A N 1
ATOM 1906 C CA . PRO A 1 272 ? -26.495 24.579 17.268 1.00 59.69 272 PRO A CA 1
ATOM 1907 C C . PRO A 1 272 ? -25.071 25.076 17.563 1.00 59.69 272 PRO A C 1
ATOM 1909 O O . PRO A 1 272 ? -24.829 26.285 17.629 1.00 59.69 272 PRO A O 1
ATOM 1912 N N . ASP A 1 273 ? -24.138 24.135 17.741 1.00 58.81 273 ASP A N 1
ATOM 1913 C CA . ASP A 1 273 ? -22.776 24.429 18.186 1.00 58.81 273 ASP A CA 1
ATOM 1914 C C . ASP A 1 273 ? -22.059 25.357 17.192 1.00 58.81 273 ASP A C 1
ATOM 1916 O O . ASP A 1 273 ? -22.042 25.164 15.969 1.00 58.81 273 ASP A O 1
ATOM 1920 N N . HIS A 1 274 ? -21.437 26.398 17.739 1.00 60.97 274 HIS A N 1
ATOM 1921 C CA . HIS A 1 274 ? -20.744 27.426 16.982 1.00 60.97 274 HIS A CA 1
ATOM 1922 C C . HIS A 1 274 ? -19.568 26.832 16.189 1.00 60.97 274 HIS A C 1
ATOM 1924 O O . HIS A 1 274 ? -19.205 27.380 15.148 1.00 60.97 274 HIS A O 1
ATOM 1930 N N . PHE A 1 275 ? -18.974 25.717 16.639 1.00 50.81 275 PHE A N 1
ATOM 1931 C CA . PHE A 1 275 ? -17.931 25.004 15.894 1.00 50.81 275 PHE A CA 1
ATOM 1932 C C . PHE A 1 275 ? -18.477 24.269 14.662 1.00 50.81 275 PHE A C 1
ATOM 1934 O O . PHE A 1 275 ? -17.898 24.381 13.576 1.00 50.81 275 PHE A O 1
ATOM 1941 N N . GLU A 1 276 ? -19.610 23.579 14.794 1.00 52.47 276 GLU A N 1
ATOM 1942 C CA . GLU A 1 276 ? -20.254 22.877 13.680 1.00 52.47 276 GLU A CA 1
ATOM 1943 C C . GLU A 1 276 ? -20.750 23.841 12.598 1.00 52.47 276 GLU A C 1
ATOM 1945 O O . GLU A 1 276 ? -20.557 23.572 11.412 1.00 52.47 276 GLU A O 1
ATOM 1950 N N . LEU A 1 277 ? -21.308 24.997 12.981 1.00 57.91 277 LEU A N 1
ATOM 1951 C CA . LEU A 1 277 ? -21.723 26.011 12.007 1.00 57.91 277 LEU A CA 1
ATOM 1952 C C . LEU A 1 277 ? -20.550 26.794 11.407 1.00 57.91 277 LEU A C 1
ATOM 1954 O O . LEU A 1 277 ? -20.559 27.065 10.205 1.00 57.91 277 LEU A O 1
ATOM 1958 N N . ASN A 1 278 ? -19.561 27.189 12.218 1.00 54.81 278 ASN A N 1
ATOM 1959 C CA . ASN A 1 278 ? -18.566 28.180 11.789 1.00 54.81 278 ASN A CA 1
ATOM 1960 C C . ASN A 1 278 ? -17.169 27.638 11.507 1.00 54.81 278 ASN A C 1
ATOM 1962 O O . ASN A 1 278 ? -16.362 28.394 10.982 1.00 54.81 278 ASN A O 1
ATOM 1966 N N . TRP A 1 279 ? -16.843 26.385 11.824 1.00 49.47 279 TRP A N 1
ATOM 1967 C CA . TRP A 1 279 ? -15.477 25.869 11.653 1.00 49.47 279 TRP A CA 1
ATOM 1968 C C . TRP A 1 279 ? -15.430 24.535 10.913 1.00 49.47 279 TRP A C 1
ATOM 1970 O O . TRP A 1 279 ? -14.592 24.367 10.027 1.00 49.47 279 TRP A O 1
ATOM 1980 N N . LEU A 1 280 ? -16.357 23.618 11.189 1.00 45.53 280 LEU A N 1
ATOM 1981 C CA . LEU A 1 280 ? -16.421 22.307 10.537 1.00 45.53 280 LEU A CA 1
ATOM 1982 C C . LEU A 1 280 ? -16.488 22.378 8.992 1.00 45.53 280 LEU A C 1
ATOM 1984 O O . LEU A 1 280 ? -15.716 21.666 8.336 1.00 45.53 280 LEU A O 1
ATOM 1988 N N . PRO A 1 281 ? -17.287 23.276 8.370 1.00 51.59 281 PRO A N 1
ATOM 1989 C CA . PRO A 1 281 ? -17.293 23.435 6.915 1.00 51.59 281 PRO A CA 1
ATOM 1990 C C . PRO A 1 281 ? -15.921 23.875 6.395 1.00 51.59 281 PRO A C 1
ATOM 1992 O O . PRO A 1 281 ? -15.473 23.421 5.344 1.00 51.59 281 PRO A O 1
ATOM 1995 N N . TYR A 1 282 ? -15.210 24.699 7.165 1.00 53.00 282 TYR A N 1
ATOM 1996 C CA . TYR A 1 282 ? -13.902 25.237 6.806 1.00 53.00 282 TYR A CA 1
ATOM 1997 C C . TYR A 1 282 ? -12.755 24.240 6.975 1.00 53.00 282 TYR A C 1
ATOM 1999 O O . TYR A 1 282 ? -11.671 24.549 6.505 1.00 53.00 282 TYR A O 1
ATOM 2007 N N . PHE A 1 283 ? -12.959 23.065 7.585 1.00 45.28 283 PHE A N 1
ATOM 2008 C CA . PHE A 1 283 ? -11.967 21.977 7.628 1.00 45.28 283 PHE A CA 1
ATOM 2009 C C . PHE A 1 283 ? -12.279 20.860 6.631 1.00 45.28 283 PHE A C 1
ATOM 2011 O O . PHE A 1 283 ? -11.385 20.385 5.930 1.00 45.28 283 PHE A O 1
ATOM 2018 N N . ILE A 1 284 ? -13.555 20.486 6.503 1.00 49.94 284 ILE A N 1
ATOM 2019 C CA . ILE A 1 284 ? -13.987 19.464 5.542 1.00 49.94 284 ILE A CA 1
ATOM 2020 C C . ILE A 1 284 ? -13.672 19.920 4.115 1.00 49.94 284 ILE A C 1
ATOM 2022 O O . ILE A 1 284 ? -13.115 19.151 3.331 1.00 49.94 284 ILE A O 1
ATOM 2026 N N . ILE A 1 285 ? -13.960 21.183 3.789 1.00 52.53 285 ILE A N 1
ATOM 2027 C CA . ILE A 1 285 ? -13.708 21.741 2.459 1.00 52.53 285 ILE A CA 1
ATOM 2028 C C . ILE A 1 285 ? -12.218 21.678 2.079 1.00 52.53 285 ILE A C 1
ATOM 2030 O O . ILE A 1 285 ? -11.935 21.122 1.021 1.00 52.53 285 ILE A O 1
ATOM 2034 N N . PRO A 1 286 ? -11.243 22.156 2.881 1.00 45.03 286 PRO A N 1
ATOM 2035 C CA . PRO A 1 286 ? -9.828 22.043 2.535 1.00 45.03 286 PRO A CA 1
ATOM 2036 C C . PRO A 1 286 ? -9.294 20.610 2.536 1.00 45.03 286 PRO A C 1
ATOM 2038 O O . PRO A 1 286 ? -8.436 20.321 1.713 1.00 45.03 286 PRO A O 1
ATOM 2041 N N . THR A 1 287 ? -9.781 19.690 3.377 1.00 45.12 287 THR A N 1
ATOM 2042 C CA . THR A 1 287 ? -9.347 18.279 3.317 1.00 45.12 287 THR A CA 1
ATOM 2043 C C . THR A 1 287 ? -9.866 17.583 2.061 1.00 45.12 287 THR A C 1
ATOM 2045 O O . THR A 1 287 ? -9.101 16.911 1.369 1.00 45.12 287 THR A O 1
ATOM 2048 N N . VAL A 1 288 ? -11.137 17.794 1.708 1.00 51.84 288 VAL A N 1
ATOM 2049 C CA . VAL A 1 288 ? -11.708 17.316 0.442 1.00 51.84 288 VAL A CA 1
ATOM 2050 C C . VAL A 1 288 ? -10.998 17.977 -0.738 1.00 51.84 288 VAL A C 1
ATOM 2052 O O . VAL A 1 288 ? -10.622 17.283 -1.677 1.00 51.84 288 VAL A O 1
ATOM 2055 N N . LEU A 1 289 ? -10.715 19.281 -0.674 1.00 47.66 289 LEU A N 1
ATOM 2056 C CA . LEU A 1 289 ? -9.903 19.983 -1.668 1.00 47.66 289 LEU A CA 1
ATOM 2057 C C . LEU A 1 289 ? -8.486 19.430 -1.748 1.00 47.66 289 LEU A C 1
ATOM 2059 O O . LEU A 1 289 ? -7.964 19.365 -2.843 1.00 47.66 289 LEU A O 1
ATOM 2063 N N . LEU A 1 290 ? -7.859 19.012 -0.651 1.00 46.34 290 LEU A N 1
ATOM 2064 C CA . LEU A 1 290 ? -6.507 18.453 -0.664 1.00 46.34 290 LEU A CA 1
ATOM 2065 C C . LEU A 1 290 ? -6.489 17.066 -1.312 1.00 46.34 290 LEU A C 1
ATOM 2067 O O . LEU A 1 290 ? -5.593 16.776 -2.098 1.00 46.34 290 LEU A O 1
ATOM 2071 N N . VAL A 1 291 ? -7.510 16.241 -1.061 1.00 52.19 291 VAL A N 1
ATOM 2072 C CA . VAL A 1 291 ? -7.712 14.966 -1.769 1.00 52.19 291 VAL A CA 1
ATOM 2073 C C . VAL A 1 291 ? -8.005 15.214 -3.249 1.00 52.19 291 VAL A C 1
ATOM 2075 O O . VAL A 1 291 ? -7.402 14.569 -4.103 1.00 52.19 291 VAL A O 1
ATOM 2078 N N . ILE A 1 292 ? -8.857 16.190 -3.573 1.00 50.97 292 ILE A N 1
ATOM 2079 C CA . ILE A 1 292 ? -9.125 16.612 -4.953 1.00 50.97 292 ILE A CA 1
ATOM 2080 C C . ILE A 1 292 ? -7.846 17.133 -5.601 1.00 50.97 292 ILE A C 1
ATOM 2082 O O . ILE A 1 292 ? -7.562 16.744 -6.718 1.00 50.97 292 ILE A O 1
ATOM 2086 N N . VAL A 1 293 ? -7.042 17.951 -4.925 1.00 46.25 293 VAL A N 1
ATOM 2087 C CA . VAL A 1 293 ? -5.770 18.483 -5.428 1.00 46.25 293 VAL A CA 1
ATOM 2088 C C . VAL A 1 293 ? -4.773 17.354 -5.623 1.00 46.25 293 VAL A C 1
ATOM 2090 O O . VAL A 1 293 ? -4.124 17.331 -6.651 1.00 46.25 293 VAL A O 1
ATOM 2093 N N . ALA A 1 294 ? -4.675 16.376 -4.725 1.00 48.72 294 ALA A N 1
ATOM 2094 C CA . ALA A 1 294 ? -3.807 15.216 -4.919 1.00 48.72 294 ALA A CA 1
ATOM 2095 C C . ALA A 1 294 ? -4.248 14.372 -6.128 1.00 48.72 294 ALA A C 1
ATOM 2097 O O . ALA A 1 294 ? -3.416 13.964 -6.938 1.00 48.72 294 ALA A O 1
ATOM 2098 N N . VAL A 1 295 ? -5.558 14.175 -6.298 1.00 57.50 295 VAL A N 1
ATOM 2099 C CA . VAL A 1 295 ? -6.144 13.498 -7.462 1.00 57.50 295 VAL A CA 1
ATOM 2100 C C . VAL A 1 295 ? -5.941 14.319 -8.739 1.00 57.50 295 VAL A C 1
ATOM 2102 O O . VAL A 1 295 ? -5.568 13.756 -9.759 1.00 57.50 295 VAL A O 1
ATOM 2105 N N . VAL A 1 296 ? -6.106 15.642 -8.693 1.00 48.12 296 VAL A N 1
ATOM 2106 C CA . VAL A 1 296 ? -5.945 16.584 -9.813 1.00 48.12 296 VAL A CA 1
ATOM 2107 C C . VAL A 1 296 ? -4.480 16.787 -10.174 1.00 48.12 296 VAL A C 1
ATOM 2109 O O . VAL A 1 296 ? -4.181 16.928 -11.347 1.00 48.12 296 VAL A O 1
ATOM 2112 N N . VAL A 1 297 ? -3.555 16.771 -9.218 1.00 46.56 297 VAL A N 1
ATOM 2113 C CA . VAL A 1 297 ? -2.106 16.821 -9.455 1.00 46.56 297 VAL A CA 1
ATOM 2114 C C . VAL A 1 297 ? -1.642 15.487 -10.026 1.00 46.56 297 VAL A C 1
ATOM 2116 O O . VAL A 1 297 ? -0.907 15.485 -11.006 1.00 46.56 297 VAL A O 1
ATOM 2119 N N . GLY A 1 298 ? -2.142 14.360 -9.508 1.00 54.56 298 GLY A N 1
ATOM 2120 C CA . GLY A 1 298 ? -1.926 13.041 -10.105 1.00 54.56 298 GLY A CA 1
ATOM 2121 C C . GLY A 1 298 ? -2.448 12.968 -11.543 1.00 54.56 298 GLY A C 1
ATOM 2122 O O . GLY A 1 298 ? -1.712 12.601 -12.453 1.00 54.56 298 GLY A O 1
ATOM 2123 N N . LEU A 1 299 ? -3.688 13.407 -11.773 1.00 51.25 299 LEU A N 1
ATOM 2124 C CA . LEU A 1 299 ? -4.282 13.534 -13.106 1.00 51.25 299 LEU A CA 1
ATOM 2125 C C . LEU A 1 299 ? -3.542 14.568 -13.961 1.00 51.25 299 LEU A C 1
ATOM 2127 O O . LEU A 1 299 ? -3.416 14.360 -15.155 1.00 51.25 299 LEU A O 1
ATOM 2131 N N . GLY A 1 300 ? -3.027 15.646 -13.371 1.00 41.69 300 GLY A N 1
ATOM 2132 C CA . GLY A 1 300 ? -2.322 16.750 -14.020 1.00 41.69 300 GLY A CA 1
ATOM 2133 C C . GLY A 1 300 ? -0.934 16.357 -14.506 1.00 41.69 300 GLY A C 1
ATOM 2134 O O . GLY A 1 300 ? -0.545 16.740 -15.604 1.00 41.69 300 GLY A O 1
ATOM 2135 N N . SER A 1 301 ? -0.221 15.515 -13.756 1.00 47.97 301 SER A N 1
ATOM 2136 C CA . SER A 1 301 ? 1.005 14.867 -14.225 1.00 47.97 301 SER A CA 1
ATOM 2137 C C . SER A 1 301 ? 0.728 13.940 -15.408 1.00 47.97 301 SER A C 1
ATOM 2139 O O . SER A 1 301 ? 1.509 13.939 -16.355 1.00 47.97 301 SER A O 1
ATOM 2141 N N . VAL A 1 302 ? -0.409 13.231 -15.403 1.00 50.19 302 VAL A N 1
ATOM 2142 C CA . VAL A 1 302 ? -0.875 12.421 -16.546 1.00 50.19 302 VAL A CA 1
ATOM 2143 C C . VAL A 1 302 ? -1.359 13.307 -17.714 1.00 50.19 302 VAL A C 1
ATOM 2145 O O . VAL A 1 302 ? -1.186 12.958 -18.880 1.00 50.19 302 VAL A O 1
ATOM 2148 N N . LEU A 1 303 ? -1.911 14.491 -17.430 1.00 42.44 303 LEU A N 1
ATOM 2149 C CA . LEU A 1 303 ? -2.357 15.477 -18.419 1.00 42.44 303 LEU A CA 1
ATOM 2150 C C . LEU A 1 303 ? -1.169 16.145 -19.123 1.00 42.44 303 LEU A C 1
ATOM 2152 O O . LEU A 1 303 ? -1.216 16.355 -20.330 1.00 42.44 303 LEU A O 1
ATOM 2156 N N . LEU A 1 304 ? -0.088 16.421 -18.389 1.00 47.66 304 LEU A N 1
ATOM 2157 C CA . LEU A 1 304 ? 1.193 16.882 -18.931 1.00 47.66 304 LEU A CA 1
ATOM 2158 C C . LEU A 1 304 ? 1.776 15.858 -19.910 1.00 47.66 304 LEU A C 1
ATOM 2160 O O . LEU A 1 304 ? 2.163 16.230 -21.015 1.00 47.66 304 LEU A O 1
ATOM 2164 N N . THR A 1 305 ? 1.717 14.567 -19.568 1.00 52.94 305 THR A N 1
ATOM 2165 C CA . THR A 1 305 ? 2.108 13.481 -20.488 1.00 52.94 305 THR A CA 1
ATOM 2166 C C . THR A 1 305 ? 1.170 13.388 -21.698 1.00 52.94 305 THR A C 1
ATOM 2168 O O . THR A 1 305 ? 1.594 13.082 -22.811 1.00 52.94 305 THR A O 1
ATOM 2171 N N . ALA A 1 306 ? -0.118 13.694 -21.523 1.00 45.44 306 ALA A N 1
ATOM 2172 C CA . ALA A 1 306 ? -1.093 13.704 -22.611 1.00 45.44 306 ALA A CA 1
ATOM 2173 C C . ALA A 1 306 ? -0.963 14.928 -23.545 1.00 45.44 306 ALA A C 1
ATOM 2175 O O . ALA A 1 306 ? -1.265 14.818 -24.735 1.00 45.44 306 ALA A O 1
ATOM 2176 N N . VAL A 1 307 ? -0.500 16.083 -23.061 1.00 44.31 307 VAL A N 1
ATOM 2177 C CA . VAL A 1 307 ? -0.214 17.262 -23.899 1.00 44.31 307 VAL A CA 1
ATOM 2178 C C . VAL A 1 307 ? 1.019 17.018 -24.769 1.00 44.31 307 VAL A C 1
ATOM 2180 O O . VAL A 1 307 ? 0.974 17.315 -25.963 1.00 44.31 307 VAL A O 1
ATOM 2183 N N . GLU A 1 308 ? 2.056 16.372 -24.227 1.00 58.12 308 GLU A N 1
ATOM 2184 C CA . GLU A 1 308 ? 3.188 15.875 -25.025 1.00 58.12 308 GLU A CA 1
ATOM 2185 C C . GLU A 1 308 ? 2.740 14.892 -26.122 1.00 58.12 308 GLU A C 1
ATOM 2187 O O . GLU A 1 308 ? 3.349 14.840 -27.188 1.00 58.12 308 GLU A O 1
ATOM 2192 N N . SER A 1 309 ? 1.621 14.182 -25.930 1.00 55.38 309 SER A N 1
ATOM 2193 C CA . SER A 1 309 ? 1.050 13.271 -26.939 1.00 55.38 309 SER A CA 1
ATOM 2194 C C . SER A 1 309 ? 0.199 13.943 -28.041 1.00 55.38 309 SER A C 1
ATOM 2196 O O . SER A 1 309 ? -0.376 13.256 -28.890 1.00 55.38 309 SER A O 1
ATOM 2198 N N . GLY A 1 310 ? 0.093 15.280 -28.063 1.00 65.62 310 GLY A N 1
ATOM 2199 C CA . GLY A 1 310 ? -0.567 16.024 -29.148 1.00 65.62 310 GLY A CA 1
ATOM 2200 C C . GLY A 1 310 ? -2.100 16.086 -29.080 1.00 65.62 310 GLY A C 1
ATOM 2201 O O . GLY A 1 310 ? -2.761 16.151 -30.115 1.00 65.62 310 GLY A O 1
ATOM 2202 N N . GLY A 1 311 ? -2.696 16.059 -27.882 1.00 49.72 311 GLY A N 1
ATOM 2203 C CA . GLY A 1 311 ? -4.117 16.398 -27.680 1.00 49.72 311 GLY A CA 1
ATOM 2204 C C . GLY A 1 311 ? -5.140 15.305 -28.023 1.00 49.72 311 GLY A C 1
ATOM 2205 O O . GLY A 1 311 ? -6.340 15.514 -27.843 1.00 49.72 311 GLY A O 1
ATOM 2206 N N . LYS A 1 312 ? -4.698 14.110 -28.436 1.00 59.97 312 LYS A N 1
ATOM 2207 C CA . LYS A 1 312 ? -5.582 12.981 -28.796 1.00 59.97 312 LYS A CA 1
ATOM 2208 C C . LYS A 1 312 ? -6.468 12.477 -27.644 1.00 59.97 312 LYS A C 1
ATOM 2210 O O . LYS A 1 312 ? -7.474 11.826 -27.893 1.00 59.97 312 LYS A O 1
ATOM 2215 N N . MET A 1 313 ? -6.135 12.801 -26.396 1.00 54.75 313 MET A N 1
ATOM 2216 C CA . MET A 1 313 ? -6.822 12.287 -25.203 1.00 54.75 313 MET A CA 1
ATOM 2217 C C . MET A 1 313 ? -7.970 13.179 -24.683 1.00 54.75 313 MET A C 1
ATOM 2219 O O . MET A 1 313 ? -8.647 12.793 -23.735 1.00 54.75 313 MET A O 1
ATOM 2223 N N . LEU A 1 314 ? -8.241 14.353 -25.273 1.00 53.47 314 LEU A N 1
ATOM 2224 C CA . LEU A 1 314 ? -9.252 15.316 -24.779 1.00 53.47 314 LEU A CA 1
ATOM 2225 C C . LEU A 1 314 ? -10.656 14.721 -24.469 1.00 53.47 314 LEU A C 1
ATOM 2227 O O . LEU A 1 314 ? -11.224 15.075 -23.434 1.00 53.47 314 LEU A O 1
ATOM 2231 N N . PRO A 1 315 ? -11.222 13.795 -25.273 1.00 53.81 315 PRO A N 1
ATOM 2232 C CA . PRO A 1 315 ? -12.537 13.203 -24.992 1.00 53.81 315 PRO A CA 1
ATOM 2233 C C . PRO A 1 315 ? -12.555 12.309 -23.742 1.00 53.81 315 PRO A C 1
ATOM 2235 O O . PRO A 1 315 ? -13.541 12.286 -23.006 1.00 53.81 315 PRO A O 1
ATOM 2238 N N . VAL A 1 316 ? -11.449 11.608 -23.474 1.00 53.28 316 VAL A N 1
ATOM 2239 C CA . VAL A 1 316 ? -11.270 10.755 -22.286 1.00 53.28 316 VAL A CA 1
ATOM 2240 C C . VAL A 1 316 ? -11.304 11.597 -21.015 1.00 53.28 316 VAL A C 1
ATOM 2242 O O . VAL A 1 316 ? -11.928 11.224 -20.022 1.00 53.28 316 VAL A O 1
ATOM 2245 N N . TRP A 1 317 ? -10.697 12.780 -21.077 1.00 54.94 317 TRP A N 1
ATOM 2246 C CA . TRP A 1 317 ? -10.639 13.723 -19.967 1.00 54.94 317 TRP A CA 1
ATOM 2247 C C . TRP A 1 317 ? -11.998 14.349 -19.634 1.00 54.94 317 TRP A C 1
ATOM 2249 O O . TRP A 1 317 ? -12.323 14.491 -18.455 1.00 54.94 317 TRP A O 1
ATOM 2259 N N . LEU A 1 318 ? -12.830 14.650 -20.638 1.00 58.25 318 LEU A N 1
ATOM 2260 C CA . LEU A 1 318 ? -14.202 15.127 -20.415 1.00 58.25 318 LEU A CA 1
ATOM 2261 C C . LEU A 1 318 ? -15.080 14.057 -19.746 1.00 58.25 318 LEU A C 1
ATOM 2263 O O . LEU A 1 318 ? -15.861 14.379 -18.850 1.00 58.25 318 LEU A O 1
ATOM 2267 N N . ALA A 1 319 ? -14.913 12.784 -20.118 1.00 52.19 319 ALA A N 1
ATOM 2268 C CA . ALA A 1 319 ? -15.630 11.669 -19.498 1.00 52.19 319 ALA A CA 1
ATOM 2269 C C . ALA A 1 319 ? -15.212 11.442 -18.030 1.00 52.19 319 ALA A C 1
ATOM 2271 O O . ALA A 1 319 ? -16.059 11.219 -17.161 1.00 52.19 319 ALA A O 1
ATOM 2272 N N . LEU A 1 320 ? -13.915 11.558 -17.731 1.00 52.16 320 LEU A N 1
ATOM 2273 C CA . LEU A 1 320 ? -13.374 11.452 -16.371 1.00 52.16 320 LEU A CA 1
ATOM 2274 C C . LEU A 1 320 ? -13.844 12.610 -15.479 1.00 52.16 320 LEU A C 1
ATOM 2276 O O . LEU A 1 320 ? -14.326 12.376 -14.371 1.00 52.16 320 LEU A O 1
ATOM 2280 N N . GLY A 1 321 ? -13.790 13.844 -15.992 1.00 53.09 321 GLY A N 1
ATOM 2281 C CA . GLY A 1 321 ? -14.313 15.025 -15.303 1.00 53.09 321 GLY A CA 1
ATOM 2282 C C . GLY A 1 321 ? -15.808 14.909 -14.999 1.00 53.09 321 GLY A C 1
ATOM 2283 O O . GLY A 1 321 ? -16.224 15.147 -13.867 1.00 53.09 321 GLY A O 1
ATOM 2284 N N . ALA A 1 322 ? -16.612 14.454 -15.965 1.00 53.03 322 ALA A N 1
ATOM 2285 C CA . ALA A 1 322 ? -18.042 14.224 -15.763 1.00 53.03 322 ALA A CA 1
ATOM 2286 C C . ALA A 1 322 ? -18.319 13.145 -14.701 1.00 53.03 322 ALA A C 1
ATOM 2288 O O . ALA A 1 322 ? -19.194 13.326 -13.857 1.00 53.03 322 ALA A O 1
ATOM 2289 N N . THR A 1 323 ? -17.546 12.055 -14.689 1.00 50.25 323 THR A N 1
ATOM 2290 C CA . THR A 1 323 ? -17.703 10.965 -13.709 1.00 50.25 323 THR A CA 1
ATOM 2291 C C . THR A 1 323 ? -17.407 11.439 -12.284 1.00 50.25 323 THR A C 1
ATOM 2293 O O . THR A 1 323 ? -18.143 11.104 -11.357 1.00 50.25 323 THR A O 1
ATOM 2296 N N . ILE A 1 324 ? -16.378 12.274 -12.104 1.00 49.91 324 ILE A N 1
ATOM 2297 C CA . ILE A 1 324 ? -16.046 12.878 -10.806 1.00 49.91 324 ILE A CA 1
ATOM 2298 C C . ILE A 1 324 ? -17.153 13.837 -10.356 1.00 49.91 324 ILE A C 1
ATOM 2300 O O . ILE A 1 324 ? -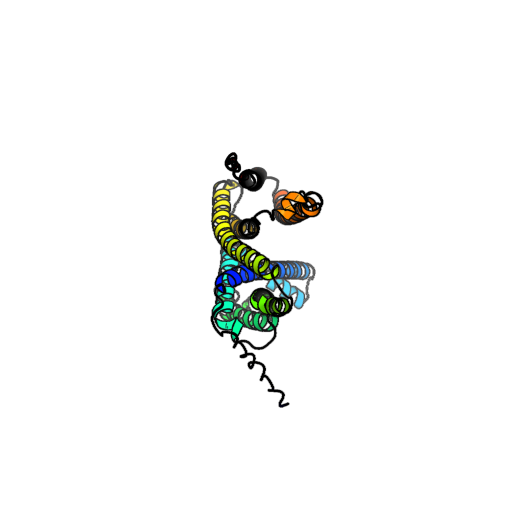17.595 13.760 -9.212 1.00 49.91 324 ILE A O 1
ATOM 2304 N N . VAL A 1 325 ? -17.649 14.700 -11.250 1.00 54.19 325 VAL A N 1
ATOM 2305 C CA . VAL A 1 325 ? -18.744 15.637 -10.941 1.00 54.19 325 VAL A CA 1
ATOM 2306 C C . VAL A 1 325 ? -20.014 14.889 -10.532 1.00 54.19 325 VAL A C 1
ATOM 2308 O O . VAL A 1 325 ? -20.656 15.266 -9.554 1.00 54.19 325 VAL A O 1
ATOM 2311 N N . VAL A 1 326 ? -20.354 13.799 -11.224 1.00 57.47 326 VAL A N 1
ATOM 2312 C CA . VAL A 1 326 ? -21.515 12.962 -10.887 1.00 57.47 326 VAL A CA 1
ATOM 2313 C C . VAL A 1 326 ? -21.306 12.224 -9.563 1.00 57.47 326 VAL A C 1
ATOM 2315 O O . VAL A 1 326 ? -22.221 12.197 -8.744 1.00 57.47 326 VAL A O 1
ATOM 2318 N N . GLY A 1 327 ? -20.116 11.672 -9.309 1.00 51.09 327 GLY A N 1
ATOM 2319 C CA . GLY A 1 327 ? -19.808 10.976 -8.056 1.00 51.09 327 GLY A CA 1
ATOM 2320 C C . GLY A 1 327 ? -19.857 11.899 -6.836 1.00 51.09 327 GLY A C 1
ATOM 2321 O O . GLY A 1 327 ? -20.510 11.586 -5.841 1.00 51.09 327 GLY A O 1
ATOM 2322 N N . VAL A 1 328 ? -19.228 13.073 -6.932 1.00 52.56 328 VAL A N 1
ATOM 2323 C CA . VAL A 1 328 ? -19.233 14.090 -5.868 1.00 52.56 328 VAL A CA 1
ATOM 2324 C C . VAL A 1 328 ? -20.631 14.688 -5.691 1.00 52.56 328 VAL A C 1
ATOM 2326 O O . VAL A 1 328 ? -21.105 14.824 -4.564 1.00 52.56 328 VAL A O 1
ATOM 2329 N N . GLY A 1 329 ? -21.327 14.992 -6.790 1.00 57.22 329 GLY A N 1
ATOM 2330 C CA . GLY A 1 329 ? -22.700 15.494 -6.757 1.00 57.22 329 GLY A CA 1
ATOM 2331 C C . GLY A 1 329 ? -23.676 14.496 -6.132 1.00 57.22 329 GLY A C 1
ATOM 2332 O O . GLY A 1 329 ? -24.494 14.879 -5.300 1.00 57.22 329 GLY A O 1
ATOM 2333 N N . GLY A 1 330 ? -23.555 13.209 -6.465 1.00 55.69 330 GLY A N 1
ATOM 2334 C CA . GLY A 1 330 ? -24.367 12.139 -5.887 1.00 55.69 330 GLY A CA 1
ATOM 2335 C C . GLY A 1 330 ? -24.146 11.977 -4.384 1.00 55.69 330 GLY A C 1
ATOM 2336 O O . GLY A 1 330 ? -25.115 11.889 -3.632 1.00 55.69 330 GLY A O 1
ATOM 2337 N N . ALA A 1 331 ? -22.890 12.022 -3.931 1.00 47.25 331 ALA A N 1
ATOM 2338 C CA . ALA A 1 331 ? -22.558 11.975 -2.507 1.00 47.25 331 ALA A CA 1
ATOM 2339 C C . ALA A 1 331 ? -23.124 13.185 -1.737 1.00 47.25 331 ALA A C 1
ATOM 2341 O O . ALA A 1 331 ? -23.694 13.015 -0.661 1.00 47.25 331 ALA A O 1
ATOM 2342 N N . LEU A 1 332 ? -23.044 14.392 -2.310 1.00 53.00 332 LEU A N 1
ATOM 2343 C CA . LEU A 1 332 ? -23.619 15.608 -1.720 1.00 53.00 332 LEU A CA 1
ATOM 2344 C C . LEU A 1 332 ? -25.151 15.563 -1.647 1.00 53.00 332 LEU A C 1
ATOM 2346 O O . LEU A 1 332 ? -25.735 15.995 -0.653 1.00 53.00 332 LEU A O 1
ATOM 2350 N N . VAL A 1 333 ? -25.816 15.029 -2.676 1.00 61.72 333 VAL A N 1
ATOM 2351 C CA . VAL A 1 333 ? -27.277 14.854 -2.683 1.00 61.72 333 VAL A CA 1
ATOM 2352 C C . VAL A 1 333 ? -27.709 13.817 -1.648 1.00 61.72 333 VAL A C 1
ATOM 2354 O O . VAL A 1 333 ? -28.643 14.081 -0.893 1.00 61.72 333 VAL A O 1
ATOM 2357 N N . ALA A 1 334 ? -27.017 12.678 -1.568 1.00 50.38 334 ALA A N 1
ATOM 2358 C CA . ALA A 1 334 ? -27.297 11.639 -0.579 1.00 50.38 334 ALA A CA 1
ATOM 2359 C C . ALA A 1 334 ? -27.111 12.155 0.857 1.00 50.38 334 ALA A C 1
ATOM 2361 O O . ALA A 1 334 ? -27.975 11.939 1.705 1.00 50.38 334 ALA A O 1
ATOM 2362 N N . TRP A 1 335 ? -26.040 12.913 1.109 1.00 54.22 335 TRP A N 1
ATOM 2363 C CA . TRP A 1 335 ? -25.805 13.571 2.395 1.00 54.22 335 TRP A CA 1
ATOM 2364 C C . TRP A 1 335 ? -26.931 14.549 2.755 1.00 54.22 335 TRP A C 1
ATOM 2366 O O . TRP A 1 335 ? -27.468 14.504 3.861 1.00 54.22 335 TRP A O 1
ATOM 2376 N N . ARG A 1 336 ? -27.370 15.375 1.797 1.00 62.59 336 ARG A N 1
ATOM 2377 C CA . ARG A 1 336 ? -28.463 16.333 2.011 1.00 62.59 336 ARG A CA 1
ATOM 2378 C C . ARG A 1 336 ? -29.808 15.653 2.291 1.00 62.59 336 ARG A C 1
ATOM 2380 O O . ARG A 1 336 ? -30.615 16.202 3.032 1.00 62.59 336 ARG A O 1
ATOM 2387 N N . GLN A 1 337 ? -30.059 14.484 1.702 1.00 63.28 337 GLN A N 1
ATOM 2388 C CA . GLN A 1 337 ? -31.293 13.722 1.921 1.00 63.28 337 GLN A CA 1
ATOM 2389 C C . GLN A 1 337 ? -31.281 12.942 3.244 1.00 63.28 337 GLN A C 1
ATOM 2391 O O . GLN A 1 337 ? -32.333 12.796 3.860 1.00 63.28 337 GLN A O 1
ATOM 2396 N N . GLY A 1 338 ? -30.111 12.498 3.714 1.00 56.62 338 GLY A N 1
ATOM 2397 C CA . GLY A 1 338 ? -29.955 11.828 5.011 1.00 56.62 338 GLY A CA 1
ATOM 2398 C C . GLY A 1 338 ? -30.081 12.750 6.231 1.00 56.62 338 GLY A C 1
ATOM 2399 O O . GLY A 1 338 ? -30.287 12.260 7.334 1.00 56.62 338 GLY A O 1
ATOM 2400 N N . GLY A 1 339 ? -29.989 14.073 6.045 1.00 47.75 339 GLY A N 1
ATOM 2401 C CA . GLY A 1 339 ? -30.157 15.073 7.108 1.00 47.75 339 GLY A CA 1
ATOM 2402 C C . GLY A 1 339 ? -31.606 15.493 7.389 1.00 47.75 339 GLY A C 1
ATOM 2403 O O . GLY A 1 339 ? -31.834 16.349 8.242 1.00 47.75 339 GLY A O 1
ATOM 2404 N N . ALA A 1 340 ? -32.597 14.943 6.681 1.00 44.78 340 ALA A N 1
ATOM 2405 C CA . ALA A 1 340 ? -33.999 15.208 6.990 1.00 44.78 340 ALA A CA 1
ATOM 2406 C C . ALA A 1 340 ? -34.398 14.414 8.242 1.00 44.78 340 ALA A C 1
ATOM 2408 O O . ALA A 1 340 ? -34.731 13.232 8.156 1.00 44.78 340 ALA A O 1
ATOM 2409 N N . ALA A 1 341 ? -34.342 15.068 9.405 1.00 45.97 341 ALA A N 1
ATOM 2410 C CA . ALA A 1 341 ? -34.820 14.491 10.653 1.00 45.97 341 ALA A CA 1
ATOM 2411 C C . ALA A 1 341 ? -36.265 13.985 10.469 1.00 45.97 341 ALA A C 1
ATOM 2413 O O . ALA A 1 341 ? -37.091 14.702 9.888 1.00 45.97 341 ALA A O 1
ATOM 2414 N N . PRO A 1 342 ? -36.596 12.765 10.931 1.00 50.66 342 PRO A N 1
ATOM 2415 C CA . PRO A 1 342 ? -37.968 12.288 10.902 1.00 50.66 342 PRO A CA 1
ATOM 2416 C C . PRO A 1 342 ? -38.836 13.297 11.652 1.00 50.66 342 PRO A C 1
ATOM 2418 O O . PRO A 1 342 ? -38.588 13.592 12.821 1.00 50.66 342 PRO A O 1
ATOM 2421 N N . SER A 1 343 ? -39.829 13.860 10.959 1.00 54.91 343 SER A N 1
ATOM 2422 C CA . SER A 1 343 ? -40.780 14.798 11.547 1.00 54.91 343 SER A CA 1
ATOM 2423 C C . SER A 1 343 ? -41.365 14.160 12.801 1.00 54.91 343 SER A C 1
ATOM 2425 O O . SER A 1 343 ? -42.033 13.125 12.703 1.00 54.91 343 SER A O 1
ATOM 2427 N N . ALA A 1 344 ? -41.074 14.754 13.960 1.00 55.12 344 ALA A N 1
ATOM 2428 C CA . ALA A 1 344 ? -41.598 14.291 15.231 1.00 55.12 344 ALA A CA 1
ATOM 2429 C C . ALA A 1 344 ? -43.122 14.117 15.102 1.00 55.12 344 ALA A C 1
ATOM 2431 O O . ALA A 1 344 ? -43.785 15.004 14.547 1.00 55.12 344 ALA A O 1
ATOM 2432 N N . PRO A 1 345 ? -43.686 12.978 15.543 1.00 66.38 345 PRO A N 1
ATOM 2433 C CA . PRO A 1 345 ? -45.118 12.752 15.448 1.00 66.38 345 PRO A CA 1
ATOM 2434 C C . PRO A 1 345 ? -45.856 13.911 16.136 1.00 66.38 345 PRO A C 1
ATOM 2436 O O . PRO A 1 345 ? -45.476 14.299 17.246 1.00 66.38 345 PRO A O 1
ATOM 2439 N N . PRO A 1 346 ? -46.872 14.507 15.484 1.00 64.44 346 PRO A N 1
ATOM 2440 C CA . PRO A 1 346 ? -47.566 15.665 16.021 1.00 64.44 346 PRO A CA 1
ATOM 2441 C C . PRO A 1 346 ? -48.170 15.326 17.386 1.00 64.44 346 PRO A C 1
ATOM 2443 O O . PRO A 1 346 ? -48.909 14.355 17.527 1.00 64.44 346 PRO A O 1
ATOM 2446 N N . GLY A 1 347 ? -47.780 16.145 18.367 1.00 56.81 347 GLY A N 1
ATOM 2447 C CA . GLY A 1 347 ? -48.115 16.121 19.787 1.00 56.81 347 GLY A CA 1
ATOM 2448 C C . GLY A 1 347 ? -49.238 15.186 20.228 1.00 56.81 347 GLY A C 1
ATOM 2449 O O . GLY A 1 347 ? -50.416 15.452 19.998 1.00 56.81 347 GLY A O 1
ATOM 2450 N N . ALA A 1 348 ? -48.865 14.181 21.021 1.00 50.22 348 ALA A N 1
ATOM 2451 C CA . ALA A 1 348 ? -49.736 13.704 22.081 1.00 50.22 348 ALA A CA 1
ATOM 2452 C C . ALA A 1 348 ? -49.881 14.850 23.092 1.00 50.22 348 ALA A C 1
ATOM 2454 O O . ALA A 1 348 ? -49.028 15.065 23.953 1.00 50.22 348 ALA A O 1
ATOM 2455 N N . SER A 1 349 ? -50.938 15.642 22.936 1.00 59.09 349 SER A N 1
ATOM 2456 C CA . SER A 1 349 ? -51.383 16.577 23.954 1.00 59.09 349 SER A CA 1
ATOM 2457 C C . SER A 1 349 ? -51.672 15.784 25.227 1.00 59.09 349 SER A C 1
ATOM 2459 O O . SER A 1 349 ? -52.658 15.053 25.324 1.00 59.09 349 SER A O 1
ATOM 2461 N N . HIS A 1 350 ? -50.796 15.909 26.222 1.00 53.88 350 HIS A N 1
ATOM 2462 C CA . HIS A 1 350 ? -51.137 15.545 27.588 1.00 53.88 350 HIS A CA 1
ATOM 2463 C C . HIS A 1 350 ? -52.236 16.496 28.063 1.00 53.88 350 HIS A C 1
ATOM 2465 O O . HIS A 1 350 ? -51.982 17.605 28.528 1.00 53.88 350 HIS A O 1
ATOM 2471 N N . GLY A 1 351 ? -53.480 16.052 27.874 1.00 59.78 351 GLY A N 1
ATOM 2472 C CA . GLY A 1 351 ? -54.629 16.560 28.598 1.00 59.78 351 GLY A CA 1
ATOM 2473 C C . GLY A 1 351 ? -54.405 16.311 30.082 1.00 59.78 351 GLY A C 1
ATOM 2474 O O . GLY A 1 351 ? -54.137 15.182 30.495 1.00 59.78 351 GLY A O 1
ATOM 2475 N N . GLY A 1 352 ? -54.460 17.386 30.860 1.00 66.38 352 GLY A N 1
ATOM 2476 C CA . GLY A 1 352 ? -54.448 17.303 32.308 1.00 66.38 352 GLY A CA 1
ATOM 2477 C C . GLY A 1 352 ? -55.697 16.610 32.839 1.00 66.38 352 GLY A C 1
ATOM 2478 O O . GLY A 1 352 ? -56.768 16.736 32.250 1.00 66.38 352 GLY A O 1
ATOM 2479 N N . HIS A 1 353 ? -55.521 15.922 33.963 1.00 50.34 353 HIS A N 1
ATOM 2480 C CA . HIS A 1 353 ? -56.400 15.936 35.129 1.00 50.34 353 HIS A CA 1
ATOM 2481 C C . HIS A 1 353 ? -55.604 15.475 36.349 1.00 50.34 353 HIS A C 1
ATOM 2483 O O . HIS A 1 353 ? -54.803 14.525 36.199 1.00 50.34 353 HIS A O 1
#

Mean predicted aligned error: 12.65 Å

Solvent-accessible surface area (backbone atoms only — not comparable to full-atom values): 18480 Å² total; per-residue (Å²): 138,84,83,80,79,77,74,72,77,76,77,70,76,76,71,78,76,90,61,82,60,97,54,50,64,43,47,14,47,48,20,11,51,53,15,41,52,53,32,50,53,53,49,51,54,52,49,54,50,32,42,54,51,19,71,72,39,91,84,45,74,67,22,50,19,28,34,21,66,60,61,28,46,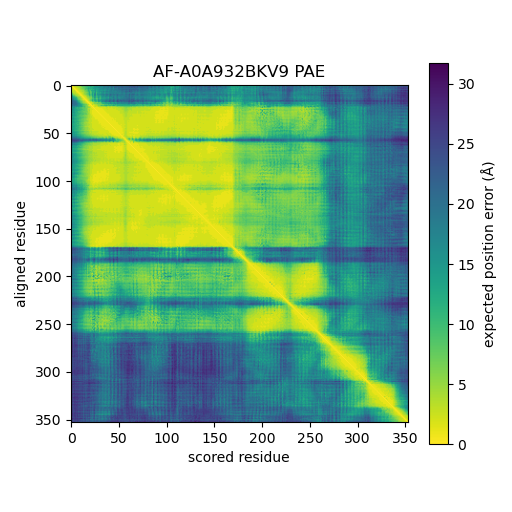47,50,48,49,35,70,65,29,43,14,62,44,46,43,50,51,52,53,50,32,34,52,53,24,44,49,36,54,75,70,39,66,91,69,50,78,76,56,43,34,56,36,15,19,54,50,14,35,53,54,22,49,50,39,29,67,53,49,30,38,73,46,61,16,26,65,47,24,54,69,30,65,19,56,65,49,50,46,54,52,46,32,54,45,24,23,51,23,14,21,46,25,19,46,57,60,47,52,57,69,58,50,63,62,48,73,75,61,90,76,73,63,60,62,57,50,50,50,29,53,51,40,11,47,52,29,14,32,51,17,22,57,52,14,27,56,53,14,26,49,50,14,42,51,50,37,70,70,41,65,57,90,71,35,97,60,56,76,37,53,26,43,31,34,14,33,51,20,20,54,54,19,18,54,52,18,24,53,53,15,32,61,71,22,45,65,80,71,76,74,48,75,65,53,68,70,70,50,84,56,66,54,64,74,71,41,47,60,71,49,53,51,55,54,53,46,48,53,47,45,53,52,48,50,56,49,42,56,53,46,54,57,38,54,76,65,68,57,72,55,56,70,54,52,55,53,52,53,49,51,51,52,51,53,55,48,50,52,53,50,52,53,62,61,70,66,62,70,80,77,72,77,81,73,86,76,82,74,85,131

Sequence (353 aa):
MSVASHSAPSSGAVRPEQGPRPRWFADAIIAGFVATGALTVAFIIAYVGAAGFGSASAGGTFAGALYALTNNPAVSFGQARPAVSLLLHIVMGLVWAVLYARFVAHRLPGSAWQSGALWGLFVGVLSLVFFLPLVGAGLLGLSTGAGVLPIVGNLALNAIYGAVLGQLYAREASDAARADDPVLSEQAQGAAIRHSEDFSAAGILLGFGIGALGGAVLAVAIPRNTLDDATGWSLALAAGGLLCGGAIGGIIGSFAGLPQAAEDPREAALGPDHFELNWLPYFIIPTVLLVIVAVVVGLGSVLLTAVESGGKMLPVWLALGATIVVGVGGALVAWRQGGAAPSAPPGASHGGH

Foldseek 3Di:
DDDPPDDDPPPPPPPPPPDQDPCLLLLLLVLLLVLLVQLVVLVVVLQVVLCVQLVPDPDDLQSVLSVLVCPFLLVVVCVLAVLVVLVCSSVVSSVLSSCCSPPQLVPDDDAQLVSQLVSLLVVLQVCQQPVCVVSPCDRNSVNSSNPNCSNVSSSVSSSSSRSSSSNSSVCVVVVVVVVPDDDDVCVLVVQQQVLLSSLLSVQLVVLLVVLLVVLLVLLVVADCVLPVSSPNRSSNSSSVSNSVRSVVRSVVRSVVSRPPPPCPVVNVVVDDDPCVVPPVVVVVVVVVVVVVVVVVVVVVVVVVVVVVVPPSCVVSVVVVVVVVCCVVVVVVVVVVVVPPDDDDDPDPPPDDD

=== Feature glossary ===
The features interleaved in this record are:

— What the protein is —

Sequence gives the chain of amino acids in standard one-letter code (A=alanine, C=cysteine, …, Y=tyrosine), read N→C. It is the only feature that is directly encoded by the gene; all structural features are derived from the folded form of this sequence.

Database cross-references. InterPro integrates a dozen domain/family signature databases into unified entries with residue-range hits. GO terms attach function/process/location labels with evidence codes. CATH codes position the fold in a four-level structural taxonomy. Organism is the NCBI-taxonomy species name.

— Where its atoms are —

Atomic coordinates in PDBx/mmCIF format — the same representation the Protein Data Bank distributes. Each line of the _atom_site loop places one backbone atom in Cartesian space (units: ångströms, origin: arbitrary).

The six renders are orthographic views along the three Cartesian axes in both directions. Representation (cartoon, sticks, or surface) and color scheme (sequence-rainbow or by-chain) vary across proteins so the training set covers all the common visualization conventions.

— Local backbone conformation —

Eight-state secondary structure (DSSP): H is the canonical α-helix, G the tighter 3₁₀-helix, I the wider π-helix; E/B are β-structure, T and S are turns and bends, and '-' is everything else. DSSP derives these from the pattern of main-chain N–H···O=C hydrogen bonds, not from the sequence.

P-SEA three-state annotation labels each residue as helix, strand, or coil based purely on the geometry of the Cα trace. It serves as a fallback when the full backbone (and thus DSSP) is unavailable.

The φ/ψ torsion pair specifies the backbone conformation at each residue. φ rotates about the N–Cα bond, ψ about the Cα–C bond. Steric clashes forbid most of the (φ, ψ) plane — the allowed regions (α-helix basin, β-sheet basin, left-handed helix) are the Ramachandran-allowed regions.

— Global shape and packing —

The geometric summary reports three shape descriptors. Rg (radius of gyration) measures how spread out the Cα atoms are about their centre of mass; compact globular proteins have small Rg, elongated or unfolded ones large. Cα contacts (<8 Å, |i−j|>4) count long-range residue pairs in spatial proximity — high for tightly packed folds, near zero for rods or random coil. The bounding-box extents give the protein's footprint along x, y, z in Å.

Solvent-accessible surface area (SASA) is the area in Å² traced out by the centre of a 1.4 Å probe sphere (a water molecule) rolled over the protein's van der Waals surface (Shrake–Rupley / Lee–Richards construction). Buried residues have near-zero SASA; fully exposed residues can exceed 200 Å². The total SASA scales roughly with the number of surface residues.

The contact map is a binary N×N matrix image: pixel (i, j) is dark where Cα_i and Cα_j are within 8 Å and |i−j|>4. Because the |i−j|>4 filter removes local helical contacts, off-diagonal stripes parallel to the main diagonal indicate parallel β-sheets; stripes perpendicular to it indicate antiparallel β-sheets. The Ramachandran plot scatters every residue's (φ, ψ) pair against the sterically allowed regions. The PAE heatmap renders the predicted-aligned-error matrix.

— Structural neighborhood —

3Di is Foldseek's structural alphabet. Each residue is assigned one of twenty discrete states based on how its Cα sits relative to its spatial (not sequential) neighbors. Aligning 3Di strings finds structural homologs roughly as well as full 3D superposition, but orders of magnitude faster.

Nearest PDB neighbors are the top structural matches found by Foldseek when searching this structure against the entire Protein Data Bank. Each hit reports a TM-score (0 to 1; >0.5 almost always implies the same fold) and an E-value. These are *structural* homologs — they may share no detectable sequence similarity.

— Confidence and disorder —

For AlphaFold models, the B-factor field carries pLDDT — the model's own estimate of local accuracy on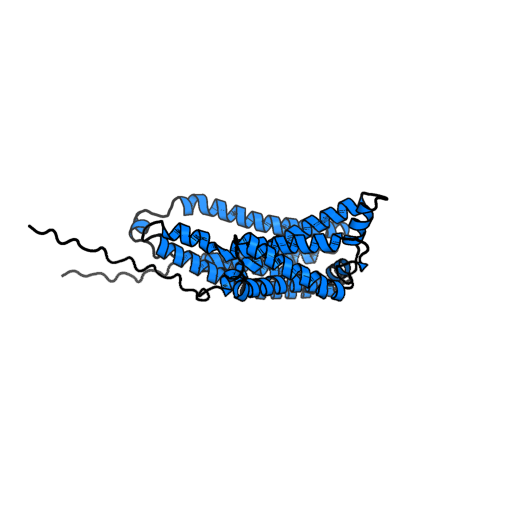 a 0–100 scale. Regions with pLDDT<50 should be treated as essentially unmodeled; they often correspond to intrinsically disordered segments.

Crystallographic B-factors measure how much each atom's electron density is smeared out, in Å². They rise in mobile loops and surface residues and fall in the buried interior. In AlphaFold models this column is repurposed to hold pLDDT instead.

Predicted aligned error is AlphaFold's pairwise confidence. Unlike pLDDT (per-residue), PAE is per-residue-pair and captures whether two parts of the structure are correctly placed relative to each other. Units are ångströms of expected positional error.